Protein AF-A0A1I8ADF6-F1 (afdb_monomer)

Solvent-accessible surface area (backbone atoms only — not comparable to full-atom values): 15477 Å² total; per-residue (Å²): 132,86,78,78,55,70,63,57,57,53,50,52,49,51,52,56,52,50,72,69,64,62,84,78,77,71,74,74,66,71,75,76,53,64,66,69,58,51,47,54,56,67,68,46,83,73,56,45,59,22,32,36,40,36,26,42,48,55,93,85,45,40,35,32,38,35,21,36,66,93,37,78,85,48,68,57,53,81,86,56,50,83,56,40,42,58,42,35,38,40,37,30,62,40,56,73,69,50,74,76,40,91,75,40,43,67,62,42,74,71,52,44,52,50,49,44,62,62,40,49,72,54,60,62,22,36,40,35,44,50,44,75,86,66,70,83,32,67,65,56,60,52,56,69,65,41,46,67,24,47,30,31,38,38,36,38,60,48,55,50,65,51,58,55,70,45,47,69,47,56,76,66,57,43,34,28,34,40,37,32,38,42,39,44,80,80,26,44,71,62,53,55,60,53,73,68,38,87,54,44,42,34,43,36,41,25,45,56,67,80,51,68,66,59,49,51,54,50,52,49,53,51,50,52,57,60,58,65,56,90,78,64,55,38,34,40,38,33,28,46,85,47,52,66,57,52,59,73,78,44,55,74,69,55,55,75,58,39,46,72,48,68,36,81,85,50,54,90,55,36,43,34,36,35,52,53,88,126

Sequence (278 aa):
MDRVPNCFIKEVLVQLDYERECWFGWSRRLRELPLIWGQIANSKPFKKSACLQVYFMNDREAVFTATTFLNSTHHLTVVNLQQYYFKHIYIEDGAEEMAAYPRYYPLTKKNFDLLRKLLSIGHSCTLILKFRKHQNHTLLQQLLSIPSRIEDVELYDQLPSTVKALTPLIERGTLRRLYCHAAKNDSLTVLYKFMTFKGLHSFHLELEDRRPSTYKEVLRKMIDTLLYPKRYNYRLSMYASYRKLFRRITTKKMRQQLNVSFDSLLRNNCLSYGRLHV

Radius of gyration: 21.3 Å; Cα contacts (8 Å, |Δi|>4): 435; chains: 1; bounding box: 56×49×55 Å

Organism: NCBI:txid37863

Mean predicted aligned error: 9.11 Å

Foldseek 3Di:
DDDDDPVVVVVVVVVVVVVVPCPDPPPPCLVVPDPVVVVVVVVPLPQAEKAKEKEDADLPWIKIWIAGPVDNVHTDDLVCPLSHAYQEYHYEHDHPCVVVDPRIGICDPVSVVSVLVRQQPADEHEYEYYYDPHLVRPVVLVVLVRHLAHQHYAAEPDDLSNLVSCVVVLVSLRHAEYAYAQDDPNNLVSLLVVLLRPSYFKYKDAHVDLDPVSLLVSVLSNLCSNVVPVPFAKEKEDAQVCPVSCVVSDDPVSPVRYNYHHDNPDDRRMIMMGTDPD

pLDDT: mean 81.67, std 14.82, range [33.69, 98.12]

Secondary structure (DSSP, 8-state):
-PPPPHHHHHHHHHHHHHHHHTTS--TTGGGGS-HHHHHHHHHS--PEEEEEEEEE-SSS-EEEEEEETTEEEEEPPGGGGGGEEEEEEEEEE--GGGGGSTT-EE--HHHHHHHHHHHTT---EEEEEE-SS-TT-HHHHHHHHS-S-EEEEEEES--HHHHHHTHHHHHTT---EEEEEEE-HHHHHHHHHHHT-TT--EEEEEES---HHHHHHHHHHHHHHHHSSTT--EEEEEEGGGHHHHHHH--HHHHHHEEEEEESSSPTTEEEEEE---

Nearest PDB structures (foldseek):
  4o3m-assembly1_A  TM=4.035E-01  e=8.658E-01  Homo sapiens
  4gmg-assembly2_C  TM=2.741E-01  e=8.094E+00  Yersinia enterocolitica subsp. enterocolitica 8081

Structure (mmCIF, N/CA/C/O backbone):
data_AF-A0A1I8ADF6-F1
#
_entry.id   AF-A0A1I8ADF6-F1
#
loop_
_atom_site.group_PDB
_atom_site.id
_atom_site.type_symbol
_atom_site.label_atom_id
_atom_site.label_alt_id
_atom_site.label_comp_id
_atom_site.label_asym_id
_atom_site.label_entity_id
_atom_site.label_seq_id
_atom_site.pdbx_PDB_ins_code
_atom_site.Cartn_x
_atom_site.Cartn_y
_atom_site.Cartn_z
_atom_site.occupancy
_atom_site.B_iso_or_equiv
_atom_site.auth_seq_id
_atom_site.auth_comp_id
_atom_site.auth_asym_id
_atom_site.auth_atom_id
_atom_site.pdbx_PDB_model_num
ATOM 1 N N . MET A 1 1 ? -32.311 -18.796 -22.297 1.00 46.41 1 MET A N 1
ATOM 2 C CA . MET A 1 1 ? -31.003 -18.614 -21.635 1.00 46.41 1 MET A CA 1
ATOM 3 C C . MET A 1 1 ? -30.806 -19.790 -20.704 1.00 46.41 1 MET A C 1
ATOM 5 O O . MET A 1 1 ? -31.555 -19.902 -19.738 1.00 46.41 1 MET A O 1
ATOM 9 N N . ASP A 1 2 ? -29.876 -20.680 -21.034 1.00 63.16 2 ASP A N 1
ATOM 10 C CA . ASP A 1 2 ? -29.575 -21.842 -20.200 1.00 63.16 2 ASP A CA 1
ATOM 11 C C . ASP A 1 2 ? -29.009 -21.379 -18.859 1.00 63.16 2 ASP A C 1
ATOM 13 O O . ASP A 1 2 ? -28.140 -20.506 -18.790 1.00 63.16 2 ASP A O 1
ATOM 17 N N . ARG A 1 3 ? -29.572 -21.904 -17.768 1.00 70.12 3 ARG A N 1
ATOM 18 C CA . ARG A 1 3 ? -29.152 -21.541 -16.415 1.00 70.12 3 ARG A CA 1
ATOM 19 C C . ARG A 1 3 ? -27.735 -22.055 -16.193 1.00 70.12 3 ARG A C 1
ATOM 21 O O . ARG A 1 3 ? -27.489 -23.251 -16.320 1.00 70.12 3 ARG A O 1
ATOM 28 N N . VAL A 1 4 ? -26.827 -21.157 -15.816 1.00 63.38 4 VAL A N 1
ATOM 29 C CA . VAL A 1 4 ? -25.484 -21.534 -15.368 1.00 63.38 4 VAL A CA 1
ATOM 30 C C . VAL A 1 4 ? -25.635 -22.460 -14.156 1.00 63.38 4 VAL A C 1
ATOM 32 O O . VAL A 1 4 ? -26.282 -22.064 -13.181 1.00 63.38 4 VAL A O 1
ATOM 35 N N . PRO A 1 5 ? -25.092 -23.688 -14.192 1.00 76.50 5 PRO A N 1
ATOM 36 C CA . PRO A 1 5 ? -25.231 -24.624 -13.087 1.00 76.50 5 PRO A CA 1
ATOM 37 C C . PRO A 1 5 ? -24.697 -24.035 -11.776 1.00 76.50 5 PRO A C 1
ATOM 39 O O . PRO A 1 5 ? -23.614 -23.455 -11.738 1.00 76.50 5 PRO A O 1
ATOM 42 N N . ASN A 1 6 ? -25.420 -24.223 -10.668 1.00 67.00 6 ASN A N 1
ATOM 43 C CA . ASN A 1 6 ? -24.997 -23.719 -9.353 1.00 67.00 6 ASN A CA 1
ATOM 44 C C . ASN A 1 6 ? -23.623 -24.260 -8.913 1.00 67.00 6 ASN A C 1
ATOM 46 O O . ASN A 1 6 ? -22.944 -23.617 -8.113 1.00 67.00 6 ASN A O 1
ATOM 50 N N . CYS A 1 7 ? -23.202 -25.421 -9.430 1.00 59.31 7 CYS A N 1
ATOM 51 C CA . CYS A 1 7 ? -21.852 -25.941 -9.223 1.00 59.31 7 CYS A CA 1
ATOM 52 C C . CYS A 1 7 ? -20.790 -25.017 -9.829 1.00 59.31 7 CYS A C 1
ATOM 54 O O . CYS A 1 7 ? -19.855 -24.681 -9.118 1.00 59.31 7 CYS A O 1
ATOM 56 N N . PHE A 1 8 ? -20.994 -24.502 -11.047 1.00 65.94 8 PHE A N 1
ATOM 57 C CA . PHE A 1 8 ? -20.075 -23.570 -11.707 1.00 65.94 8 PHE A CA 1
ATOM 58 C C . PHE A 1 8 ? -19.868 -22.291 -10.888 1.00 65.94 8 PHE A C 1
ATOM 60 O O . PHE A 1 8 ? -18.744 -21.838 -10.708 1.00 65.94 8 PHE A O 1
ATOM 67 N N . ILE A 1 9 ? -20.946 -21.726 -10.334 1.00 70.00 9 ILE A N 1
ATOM 68 C CA . ILE A 1 9 ? -20.857 -20.517 -9.500 1.00 70.00 9 ILE A CA 1
ATOM 69 C C . ILE A 1 9 ? -20.056 -20.805 -8.224 1.00 70.00 9 ILE A C 1
ATOM 71 O O . ILE A 1 9 ? -19.169 -20.032 -7.872 1.00 70.00 9 ILE A O 1
ATOM 75 N N . LYS A 1 10 ? -20.332 -21.927 -7.547 1.00 58.81 10 LYS A N 1
ATOM 76 C CA . LYS A 1 10 ? -19.586 -22.334 -6.346 1.00 58.81 10 LYS A CA 1
ATOM 77 C C . LYS A 1 10 ? -18.108 -22.595 -6.650 1.00 58.81 10 LYS A C 1
ATOM 79 O O . LYS A 1 10 ? -17.262 -22.192 -5.865 1.00 58.81 10 LYS A O 1
ATOM 84 N N . GLU A 1 11 ? -17.796 -23.212 -7.784 1.00 56.81 11 GLU A N 1
ATOM 85 C CA . GLU A 1 11 ? -16.423 -23.525 -8.206 1.00 56.81 11 GLU A CA 1
ATOM 86 C C . GLU A 1 11 ? -15.620 -22.266 -8.554 1.00 56.81 11 GLU A C 1
ATOM 88 O O . GLU A 1 11 ? -14.487 -22.116 -8.102 1.00 56.81 11 GLU A O 1
ATOM 93 N N . VAL A 1 12 ? -16.228 -21.315 -9.273 1.00 63.62 12 VAL A N 1
ATOM 94 C CA . VAL A 1 12 ? -15.615 -20.007 -9.556 1.00 63.62 12 VAL A CA 1
ATOM 95 C C . VAL A 1 12 ? -15.356 -19.240 -8.260 1.00 63.62 12 VAL A C 1
ATOM 97 O O . VAL A 1 12 ? -14.289 -18.653 -8.103 1.00 63.62 12 VAL A O 1
ATOM 100 N N . LEU A 1 13 ? -16.292 -19.269 -7.308 1.00 62.19 13 LEU A N 1
ATOM 101 C CA . LEU A 1 13 ? -16.097 -18.639 -6.000 1.00 62.19 13 LEU A CA 1
ATOM 102 C C . LEU A 1 13 ? -14.956 -19.300 -5.213 1.00 62.19 13 LEU A C 1
ATOM 104 O O . LEU A 1 13 ? -14.114 -18.584 -4.685 1.00 62.19 13 LEU A O 1
ATOM 108 N N . VAL A 1 14 ? -14.857 -20.634 -5.215 1.00 54.59 14 VAL A N 1
ATOM 109 C CA . VAL A 1 14 ? -13.746 -21.365 -4.575 1.00 54.59 14 VAL A CA 1
ATOM 110 C C . VAL A 1 14 ? -12.401 -21.021 -5.217 1.00 54.59 14 VAL A C 1
ATOM 112 O O . VAL A 1 14 ? -11.416 -20.846 -4.505 1.00 54.59 14 VAL A O 1
ATOM 115 N N . GLN A 1 15 ? -12.337 -20.876 -6.542 1.00 57.44 15 GLN A N 1
ATOM 116 C CA . GLN A 1 15 ? -11.107 -20.481 -7.231 1.00 57.44 15 GLN A CA 1
ATOM 117 C C . GLN A 1 15 ? -10.706 -19.030 -6.909 1.00 57.44 15 GLN A C 1
ATOM 119 O O . GLN A 1 15 ? -9.529 -18.757 -6.671 1.00 57.44 15 GLN A O 1
ATOM 124 N N . LEU A 1 16 ? -11.680 -18.117 -6.827 1.00 58.66 16 LEU A N 1
ATOM 125 C CA . LEU A 1 16 ? -11.461 -16.726 -6.418 1.00 58.66 16 LEU A CA 1
ATOM 126 C C . LEU A 1 16 ? -11.023 -16.615 -4.948 1.00 58.66 16 LEU A C 1
ATOM 128 O O . LEU A 1 16 ? -10.127 -15.831 -4.633 1.00 58.66 16 LEU A O 1
ATOM 132 N N . ASP A 1 17 ? -11.607 -17.414 -4.054 1.00 51.12 17 ASP A N 1
ATOM 133 C CA . ASP A 1 17 ? -11.220 -17.468 -2.641 1.00 51.12 17 ASP A CA 1
ATOM 134 C C . ASP A 1 17 ? -9.835 -18.119 -2.459 1.00 51.12 17 ASP A C 1
ATOM 136 O O . ASP A 1 17 ? -9.022 -17.649 -1.662 1.00 51.12 17 ASP A O 1
ATOM 140 N N . TYR A 1 18 ? -9.493 -19.127 -3.265 1.00 55.41 18 TYR A N 1
ATOM 141 C CA . TYR A 1 18 ? -8.179 -19.772 -3.239 1.00 55.41 18 TYR A CA 1
ATOM 142 C C . TYR A 1 18 ? -7.044 -18.836 -3.691 1.00 55.41 18 TYR A C 1
ATOM 144 O O . TYR A 1 18 ? -5.988 -18.778 -3.051 1.00 55.41 18 TYR A O 1
ATOM 152 N N . GLU A 1 19 ? -7.251 -18.056 -4.759 1.00 55.19 19 GLU A N 1
ATOM 153 C CA . GLU A 1 19 ? -6.297 -17.021 -5.192 1.00 55.19 19 GLU A CA 1
ATOM 154 C C . GLU A 1 19 ? -6.086 -15.949 -4.109 1.00 55.19 19 GLU A C 1
ATOM 156 O O . GLU A 1 19 ? -4.980 -15.417 -3.952 1.00 55.19 19 GLU A O 1
ATOM 161 N N . ARG A 1 20 ? -7.128 -15.681 -3.316 1.00 50.31 20 ARG A N 1
ATOM 162 C CA . ARG A 1 20 ? -7.130 -14.702 -2.227 1.00 50.31 20 ARG A CA 1
ATOM 163 C C . ARG A 1 20 ? -6.382 -15.182 -0.977 1.00 50.31 20 ARG A C 1
ATOM 165 O O . ARG A 1 20 ? -5.710 -14.374 -0.335 1.00 50.31 20 ARG A O 1
ATOM 172 N N . GLU A 1 21 ? -6.451 -16.471 -0.642 1.00 45.97 21 GLU A N 1
ATOM 173 C CA . GLU A 1 21 ? -5.883 -17.044 0.594 1.00 45.97 21 GLU A CA 1
ATOM 174 C C . GLU A 1 21 ? -4.433 -17.556 0.474 1.00 45.97 21 GLU A C 1
ATOM 176 O O . GLU A 1 21 ? -3.772 -17.794 1.487 1.00 45.97 21 GLU A O 1
ATOM 181 N N . CYS A 1 22 ? -3.871 -17.662 -0.736 1.00 51.78 22 CYS A N 1
ATOM 182 C CA . CYS A 1 22 ? -2.512 -18.175 -0.984 1.00 51.78 22 CYS A CA 1
ATOM 183 C C . CYS A 1 22 ? -1.360 -17.219 -0.582 1.00 51.78 22 CYS A C 1
ATOM 185 O O .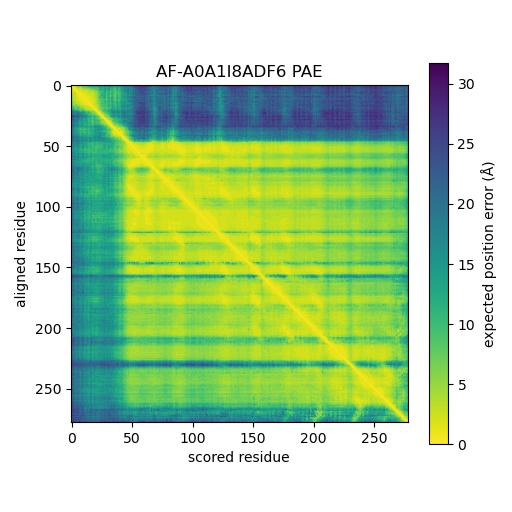 CYS A 1 22 ? -0.358 -17.090 -1.290 1.00 51.78 22 CYS A O 1
ATOM 187 N N . TRP A 1 23 ? -1.471 -16.548 0.563 1.00 44.41 23 TRP A N 1
ATOM 188 C CA . TRP A 1 23 ? -0.403 -15.738 1.158 1.00 44.41 23 TRP A CA 1
ATOM 189 C C . TRP A 1 23 ? 0.685 -16.584 1.854 1.00 44.41 23 TRP A C 1
ATOM 191 O O . TRP A 1 23 ? 1.788 -16.088 2.048 1.00 44.41 23 TRP A O 1
ATOM 201 N N . PHE A 1 24 ? 0.434 -17.867 2.163 1.00 44.84 24 PHE A N 1
ATOM 202 C CA . PHE A 1 24 ? 1.332 -18.696 2.996 1.00 44.84 24 PHE A CA 1
ATOM 203 C C . PHE A 1 24 ? 1.812 -20.027 2.379 1.00 44.84 24 PHE A C 1
ATOM 205 O O . PHE A 1 24 ? 2.177 -20.947 3.104 1.00 44.84 24 PHE A O 1
ATOM 212 N N . GLY A 1 25 ? 1.843 -20.173 1.051 1.00 44.03 25 GLY A N 1
ATOM 213 C CA . GLY A 1 25 ? 2.495 -21.343 0.429 1.00 44.03 25 GLY A CA 1
ATOM 214 C C . GLY A 1 25 ? 1.710 -22.663 0.493 1.00 44.03 25 GLY A C 1
ATOM 215 O O . GLY A 1 25 ? 2.290 -23.736 0.345 1.00 44.03 25 GLY A O 1
ATOM 216 N N . TRP A 1 26 ? 0.385 -22.614 0.651 1.00 42.31 26 TRP A N 1
ATOM 217 C CA . TRP A 1 26 ? -0.483 -23.801 0.679 1.00 42.31 26 TRP A CA 1
ATOM 218 C C . TRP A 1 26 ? -0.850 -24.290 -0.735 1.00 42.31 26 TRP A C 1
ATOM 220 O O . TRP A 1 26 ? -2.013 -24.495 -1.058 1.00 42.31 26 TRP A O 1
ATOM 230 N N . SE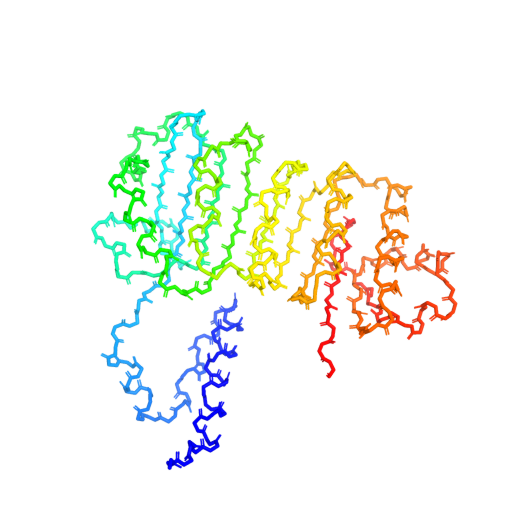R A 1 27 ? 0.148 -24.522 -1.594 1.00 50.81 27 SER A N 1
ATOM 231 C CA . SER A 1 27 ? -0.045 -24.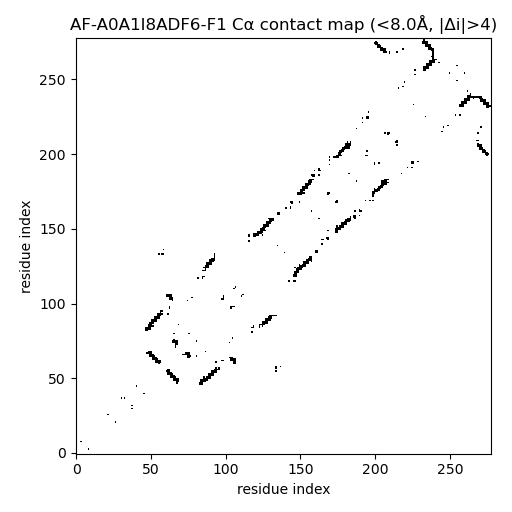996 -2.978 1.00 50.81 27 SER A CA 1
ATOM 232 C C . SER A 1 27 ? -0.557 -26.442 -3.096 1.00 50.81 27 SER A C 1
ATOM 234 O O . SER A 1 27 ? -0.835 -26.915 -4.198 1.00 50.81 27 SER A O 1
ATOM 236 N N . ARG A 1 28 ? -0.688 -27.175 -1.982 1.00 47.88 28 ARG A N 1
ATOM 237 C CA . ARG A 1 28 ? -1.031 -28.607 -1.994 1.00 47.88 28 ARG A CA 1
ATOM 238 C C . ARG A 1 28 ? -2.504 -28.911 -2.300 1.00 47.88 28 ARG A C 1
ATOM 240 O O . ARG A 1 28 ? -2.763 -29.978 -2.845 1.00 47.88 28 ARG A O 1
ATOM 247 N N . ARG A 1 29 ? -3.449 -28.003 -2.016 1.00 48.72 29 ARG A N 1
ATOM 248 C CA . ARG A 1 29 ? -4.899 -28.290 -2.129 1.00 48.72 29 ARG A CA 1
ATOM 249 C C . ARG A 1 29 ? -5.498 -28.126 -3.531 1.00 48.72 29 ARG A C 1
ATOM 251 O O . ARG A 1 29 ? -6.588 -28.623 -3.778 1.00 48.72 29 ARG A O 1
ATOM 258 N N . LEU A 1 30 ? -4.770 -27.536 -4.483 1.00 49.44 30 LEU A N 1
ATOM 259 C CA . LEU A 1 30 ? -5.194 -27.472 -5.895 1.00 49.44 30 LEU A CA 1
ATOM 260 C C . LEU A 1 30 ? -5.364 -28.853 -6.551 1.00 49.44 30 LEU A C 1
ATOM 262 O O . LEU A 1 30 ? -6.053 -28.969 -7.559 1.00 49.44 30 LEU A O 1
ATOM 266 N N . ARG A 1 31 ? -4.740 -29.902 -5.997 1.00 49.66 31 ARG A N 1
ATOM 267 C CA . ARG A 1 31 ? -4.805 -31.265 -6.548 1.00 49.66 31 ARG A CA 1
ATOM 268 C C . ARG A 1 31 ? -6.128 -31.987 -6.276 1.00 49.66 31 ARG A C 1
ATOM 270 O O . ARG A 1 31 ? -6.314 -33.074 -6.808 1.00 49.66 31 ARG A O 1
ATOM 277 N N . GLU A 1 32 ? -7.013 -31.410 -5.466 1.00 52.97 32 GLU A N 1
ATOM 278 C CA . GLU A 1 32 ? -8.288 -32.031 -5.078 1.00 52.97 32 GLU A CA 1
ATOM 279 C C . GLU A 1 32 ? -9.486 -31.535 -5.909 1.00 52.97 32 GLU A C 1
ATOM 281 O O . GLU A 1 32 ? -10.596 -32.036 -5.739 1.00 52.97 32 GLU A O 1
ATOM 286 N N . LEU A 1 33 ? -9.288 -30.583 -6.832 1.00 53.84 33 LEU A N 1
ATOM 287 C CA . LEU A 1 33 ? -10.339 -30.177 -7.771 1.00 53.84 33 LEU A CA 1
ATOM 288 C C . LEU A 1 33 ? -10.545 -31.246 -8.866 1.00 53.84 33 LEU A C 1
ATOM 290 O O . LEU A 1 33 ? -9.580 -31.903 -9.267 1.00 53.84 33 LEU A O 1
ATOM 294 N N . PRO A 1 34 ? -11.776 -31.418 -9.390 1.00 57.09 34 PRO A N 1
ATOM 295 C CA . PRO A 1 34 ? -12.077 -32.416 -10.414 1.00 57.09 34 PRO A CA 1
ATOM 296 C C . PRO A 1 34 ? -11.144 -32.316 -11.632 1.00 57.09 34 PRO A C 1
ATOM 298 O O . PRO A 1 34 ? -10.922 -31.235 -12.188 1.00 57.09 34 PRO A O 1
ATOM 301 N N . LEU A 1 35 ? -10.627 -33.472 -12.070 1.00 57.72 35 LEU A N 1
ATOM 302 C CA . LEU A 1 35 ? -9.577 -33.638 -13.090 1.00 57.72 35 LEU A CA 1
ATOM 303 C C . LEU A 1 35 ? -9.801 -32.844 -14.388 1.00 57.72 35 LEU A C 1
ATOM 305 O O . LEU A 1 35 ? -8.829 -32.409 -14.995 1.00 57.72 35 LEU A O 1
ATOM 309 N N . ILE A 1 36 ? -11.051 -32.614 -14.797 1.00 59.94 36 ILE A N 1
ATOM 310 C CA . ILE A 1 36 ? -11.388 -31.930 -16.056 1.00 59.94 36 ILE A CA 1
ATOM 311 C C . ILE A 1 36 ? -11.021 -30.440 -15.999 1.00 59.94 36 ILE A C 1
ATOM 313 O O . ILE A 1 36 ? -10.407 -29.917 -16.928 1.00 59.94 36 ILE A O 1
ATOM 317 N N . TRP A 1 37 ? -11.311 -29.747 -14.895 1.00 57.22 37 TRP A N 1
ATOM 318 C CA . TRP A 1 37 ? -10.920 -28.342 -14.747 1.00 57.22 37 TRP A CA 1
ATOM 319 C C . TRP A 1 37 ? -9.474 -28.195 -14.308 1.00 57.22 37 TRP A C 1
ATOM 321 O O . TRP A 1 37 ? -8.832 -27.255 -14.752 1.00 57.22 37 TRP A O 1
ATOM 331 N N . GLY A 1 38 ? -8.919 -29.154 -13.557 1.00 57.53 38 GLY A N 1
ATOM 332 C CA . GLY A 1 38 ? -7.469 -29.266 -13.386 1.00 57.53 38 GLY A CA 1
ATOM 333 C C . GLY A 1 38 ? -6.753 -29.333 -14.740 1.00 57.53 38 GLY A C 1
ATOM 334 O O . GLY A 1 38 ? -5.781 -28.622 -14.954 1.00 57.53 38 GLY A O 1
ATOM 335 N N . GLN A 1 39 ? -7.279 -30.101 -15.698 1.00 57.25 39 GLN A N 1
ATOM 336 C CA . GLN A 1 39 ? -6.759 -30.179 -17.066 1.00 57.25 39 GLN A CA 1
ATOM 337 C C . GLN A 1 39 ? -6.976 -28.889 -17.872 1.00 57.25 39 GLN A C 1
ATOM 339 O O . GLN A 1 39 ? -6.044 -28.443 -18.534 1.00 57.25 39 GLN A O 1
ATOM 344 N N . ILE A 1 40 ? -8.147 -28.244 -17.796 1.00 59.19 40 ILE A N 1
ATOM 345 C CA . ILE A 1 40 ? -8.416 -26.980 -18.513 1.00 59.19 40 ILE A CA 1
ATOM 346 C C . ILE A 1 40 ? -7.594 -25.823 -17.929 1.00 59.19 40 ILE A C 1
ATOM 348 O O . ILE A 1 40 ? -6.994 -25.053 -18.677 1.00 59.19 40 ILE A O 1
ATOM 352 N N . ALA A 1 41 ? -7.499 -25.735 -16.605 1.00 55.75 41 ALA A N 1
ATOM 353 C CA . ALA A 1 41 ? -6.592 -24.847 -15.894 1.00 55.75 41 ALA A CA 1
ATOM 354 C C . ALA A 1 41 ? -5.149 -25.095 -16.360 1.00 55.75 41 ALA A C 1
ATOM 356 O O . ALA A 1 41 ? -4.490 -24.170 -16.820 1.00 55.75 41 ALA A O 1
ATOM 357 N N . ASN A 1 42 ? -4.690 -26.349 -16.352 1.00 53.75 42 ASN A N 1
ATOM 358 C CA . ASN A 1 42 ? -3.344 -26.716 -16.801 1.00 53.75 42 ASN A CA 1
ATOM 359 C C . ASN A 1 42 ? -3.107 -26.506 -18.312 1.00 53.75 42 ASN A C 1
ATOM 361 O O . ASN A 1 42 ? -1.953 -26.422 -18.727 1.00 53.75 42 ASN A O 1
ATOM 365 N N . SER A 1 43 ? -4.160 -26.418 -19.135 1.00 51.75 43 SER A N 1
ATOM 366 C CA . SER A 1 43 ? -4.053 -26.234 -20.591 1.00 51.75 43 SER A CA 1
ATOM 367 C C . SER A 1 43 ? -3.791 -24.791 -21.026 1.00 51.75 43 SER A C 1
ATOM 369 O O . SER A 1 43 ? -3.243 -24.565 -22.105 1.00 51.75 43 SER A O 1
ATOM 371 N N . LYS A 1 44 ? -4.137 -23.796 -20.197 1.00 58.34 44 LYS A N 1
ATOM 372 C CA . LYS A 1 44 ? -3.682 -22.420 -20.413 1.00 58.34 44 LYS A CA 1
ATOM 373 C C . LYS A 1 44 ? -2.354 -22.264 -19.681 1.00 58.34 44 LYS A C 1
ATOM 375 O O . LYS A 1 44 ? -2.300 -22.583 -18.496 1.00 58.34 44 LYS A O 1
ATOM 380 N N . PRO A 1 45 ? -1.285 -21.757 -20.322 1.00 59.72 45 PRO A N 1
ATOM 381 C CA . PRO A 1 45 ? -0.068 -21.441 -19.595 1.00 59.72 45 PRO A CA 1
ATOM 382 C C . PRO A 1 45 ? -0.422 -20.375 -18.558 1.00 59.72 45 PRO A C 1
ATOM 384 O O . PRO A 1 45 ? -0.621 -19.205 -18.892 1.00 59.72 45 PRO A O 1
ATOM 387 N N . PHE A 1 46 ? -0.569 -20.792 -17.300 1.00 68.25 46 PHE A N 1
ATOM 388 C CA . PHE A 1 46 ? -0.755 -19.869 -16.198 1.00 68.25 46 PHE A CA 1
ATOM 389 C C . PHE A 1 46 ? 0.439 -18.930 -16.204 1.00 68.25 46 PHE A C 1
ATOM 391 O O . PHE A 1 46 ? 1.585 -19.356 -16.022 1.00 68.25 46 PHE A O 1
ATOM 398 N N . LYS A 1 47 ? 0.172 -17.643 -16.446 1.00 82.00 47 LYS A N 1
ATOM 399 C CA . LYS A 1 47 ? 1.193 -16.622 -16.264 1.00 82.00 47 LYS A CA 1
ATOM 400 C C . LYS A 1 47 ? 1.717 -16.756 -14.844 1.00 82.00 47 LYS A C 1
ATOM 402 O O . LYS A 1 47 ? 0.938 -16.838 -13.898 1.00 82.00 47 LYS A O 1
ATOM 407 N N . LYS A 1 48 ? 3.034 -16.801 -14.693 1.00 89.06 48 LYS A N 1
ATOM 408 C CA . LYS A 1 48 ? 3.651 -16.867 -13.368 1.00 89.06 48 LYS A CA 1
ATOM 409 C C . LYS A 1 48 ? 3.508 -15.507 -12.682 1.00 89.06 48 LYS A C 1
ATOM 411 O O . LYS A 1 48 ? 3.453 -14.470 -13.345 1.00 89.06 48 LYS A O 1
ATOM 416 N N . SER A 1 49 ? 3.469 -15.499 -11.355 1.00 91.50 49 SER A N 1
ATOM 417 C CA . SER A 1 49 ? 3.481 -14.249 -10.601 1.00 91.50 49 SER A CA 1
ATOM 418 C C . SER A 1 49 ? 4.892 -13.661 -10.545 1.00 91.50 49 SER A C 1
ATOM 420 O O . SER A 1 49 ? 5.892 -14.364 -10.355 1.00 91.50 49 SER A O 1
ATOM 422 N N . ALA A 1 50 ? 4.964 -12.348 -10.706 1.00 95.19 50 ALA A N 1
ATOM 423 C CA . ALA A 1 50 ? 6.181 -11.566 -10.588 1.00 95.19 50 ALA A CA 1
ATOM 424 C C . ALA A 1 50 ? 6.007 -10.428 -9.579 1.00 95.19 50 ALA A C 1
ATOM 426 O O . ALA A 1 50 ? 4.892 -10.010 -9.247 1.00 95.19 50 ALA A O 1
ATOM 427 N N . CYS A 1 51 ? 7.143 -9.931 -9.116 1.00 96.56 51 CYS A N 1
ATOM 428 C CA . CYS A 1 51 ? 7.284 -8.698 -8.371 1.00 96.56 51 CYS A CA 1
ATOM 429 C C . CYS A 1 51 ? 7.881 -7.640 -9.306 1.00 96.56 51 CYS A C 1
ATOM 431 O O . CYS A 1 51 ? 8.886 -7.906 -9.964 1.00 96.56 51 CYS A O 1
ATOM 433 N N . LEU A 1 52 ? 7.252 -6.470 -9.385 1.00 97.38 52 LEU A N 1
ATOM 434 C CA . LEU A 1 52 ? 7.788 -5.291 -10.058 1.00 97.38 52 LEU A CA 1
ATOM 435 C C . LEU A 1 52 ? 8.357 -4.353 -8.997 1.00 97.38 52 LEU A C 1
ATOM 437 O O . LEU A 1 52 ? 7.663 -4.039 -8.036 1.00 97.38 52 LEU A O 1
ATOM 441 N N . GLN A 1 53 ? 9.581 -3.875 -9.181 1.00 97.75 53 GLN A N 1
ATOM 442 C CA . GLN A 1 53 ? 10.195 -2.875 -8.312 1.00 97.75 53 GLN A CA 1
ATOM 443 C C . GLN A 1 53 ? 10.577 -1.668 -9.161 1.00 97.75 53 GLN A C 1
ATOM 445 O O . GLN A 1 53 ? 11.316 -1.811 -10.134 1.00 97.75 53 GLN A O 1
ATOM 450 N N . VAL A 1 54 ? 10.050 -0.496 -8.818 1.00 97.56 54 VAL A N 1
ATOM 451 C CA . VAL A 1 54 ? 10.306 0.781 -9.487 1.00 97.56 54 VAL A CA 1
ATOM 452 C C . VAL A 1 54 ? 11.049 1.692 -8.521 1.00 97.56 54 VAL A C 1
ATOM 454 O O . VAL A 1 54 ? 10.622 1.869 -7.383 1.00 97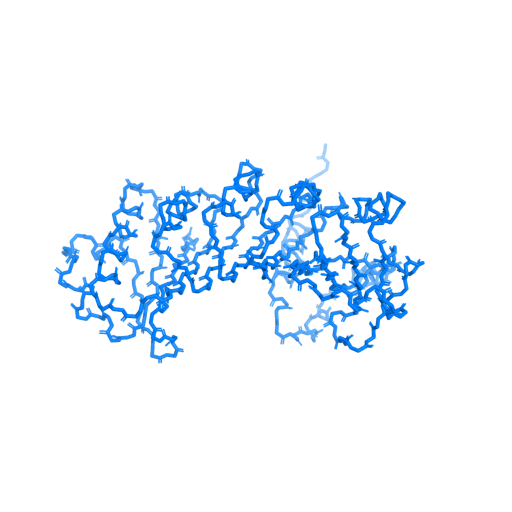.56 54 VAL A O 1
ATOM 457 N N . TYR A 1 55 ? 12.138 2.286 -8.991 1.00 97.38 55 TYR A N 1
ATOM 458 C CA . TYR A 1 55 ? 13.006 3.152 -8.206 1.00 97.38 55 TYR A CA 1
ATOM 459 C C . TYR A 1 55 ? 13.059 4.538 -8.841 1.00 97.38 55 TYR A C 1
ATOM 461 O O . TYR A 1 55 ? 13.430 4.661 -10.011 1.00 97.38 55 TYR A O 1
ATOM 469 N N . PHE A 1 56 ? 12.700 5.573 -8.081 1.00 95.88 56 PHE A N 1
ATOM 470 C CA . PHE A 1 56 ? 12.888 6.967 -8.491 1.00 95.88 56 PHE A CA 1
ATOM 471 C C . PHE A 1 56 ? 14.273 7.436 -8.070 1.00 95.88 56 PHE A C 1
ATOM 473 O O . PHE A 1 56 ? 14.581 7.468 -6.883 1.00 95.88 56 PHE A O 1
ATOM 480 N N . MET A 1 57 ? 15.107 7.759 -9.051 1.00 94.75 57 MET A N 1
ATOM 481 C CA . MET A 1 57 ? 16.513 8.118 -8.846 1.00 94.75 57 MET A CA 1
ATOM 482 C C . MET A 1 57 ? 16.650 9.616 -8.583 1.00 94.75 57 MET A C 1
ATOM 484 O O . MET A 1 57 ? 17.446 10.053 -7.760 1.00 94.75 57 MET A O 1
ATOM 488 N N . ASN A 1 58 ? 15.846 10.390 -9.307 1.00 92.50 58 ASN A N 1
ATOM 489 C CA . ASN A 1 58 ? 15.698 11.831 -9.197 1.00 92.50 58 ASN A CA 1
ATOM 490 C C . ASN A 1 58 ? 14.309 12.218 -9.746 1.00 92.50 58 ASN A C 1
ATOM 492 O O . ASN A 1 58 ? 13.468 11.357 -10.004 1.00 92.50 58 ASN A O 1
ATOM 496 N N . ASP A 1 59 ? 14.051 13.511 -9.946 1.00 90.19 59 ASP A N 1
ATOM 497 C CA . ASP A 1 59 ? 12.739 14.007 -10.396 1.00 90.19 59 ASP A CA 1
ATOM 498 C C . ASP A 1 59 ? 12.425 13.732 -11.881 1.00 90.19 59 ASP A C 1
ATOM 500 O O . ASP A 1 59 ? 11.332 14.055 -12.359 1.00 90.19 59 ASP A O 1
ATOM 504 N N . ARG A 1 60 ? 13.383 13.184 -12.639 1.00 89.94 60 ARG A N 1
ATOM 505 C CA . ARG A 1 60 ? 13.264 12.930 -14.084 1.00 89.94 60 ARG A CA 1
ATOM 506 C C . ARG A 1 60 ? 13.467 11.468 -14.451 1.00 89.94 60 ARG A C 1
ATOM 508 O O . ARG A 1 60 ? 12.912 11.012 -15.450 1.00 89.94 60 ARG A O 1
ATOM 515 N N . GLU A 1 61 ? 14.257 10.748 -13.670 1.00 93.44 61 GLU A N 1
ATOM 516 C CA . GLU A 1 61 ? 14.729 9.416 -14.002 1.00 93.44 61 GLU A CA 1
ATOM 517 C C . GLU A 1 61 ? 14.206 8.384 -13.013 1.00 93.44 61 GLU A C 1
ATOM 519 O O . GLU A 1 61 ? 14.308 8.512 -11.790 1.00 93.44 61 GLU A O 1
ATOM 524 N N . ALA A 1 62 ? 13.685 7.305 -13.583 1.00 96.94 62 ALA A N 1
ATOM 525 C CA . ALA A 1 62 ? 13.296 6.123 -12.849 1.00 96.94 62 ALA A CA 1
ATOM 526 C C . ALA A 1 62 ? 13.833 4.889 -13.565 1.00 96.94 62 ALA A C 1
ATOM 528 O O . ALA A 1 62 ? 13.919 4.842 -14.798 1.00 96.94 62 ALA A O 1
ATOM 529 N N . VAL A 1 63 ? 14.142 3.866 -12.784 1.00 97.69 63 VAL A N 1
ATOM 530 C CA . VAL A 1 63 ? 14.477 2.537 -13.285 1.00 97.69 63 VAL A CA 1
ATOM 531 C C . VAL A 1 63 ? 13.511 1.521 -12.698 1.00 97.69 63 VAL A C 1
ATOM 533 O O . VAL A 1 63 ? 12.846 1.778 -11.694 1.00 97.69 63 VAL A O 1
ATOM 536 N N . PHE A 1 64 ? 13.411 0.354 -13.317 1.00 98.12 64 PHE A N 1
ATOM 537 C CA . PHE A 1 64 ? 12.654 -0.753 -12.755 1.00 98.12 64 PHE A CA 1
ATOM 538 C C . PHE A 1 64 ? 13.391 -2.073 -12.928 1.00 98.12 64 PHE A C 1
ATOM 540 O O . PHE A 1 64 ? 14.198 -2.253 -13.838 1.00 98.12 64 PHE A O 1
ATOM 547 N N . THR A 1 65 ? 13.082 -3.025 -12.064 1.00 97.81 65 THR A N 1
ATOM 548 C CA . THR A 1 65 ? 13.452 -4.427 -12.236 1.00 97.81 65 THR A CA 1
ATOM 549 C C . THR A 1 65 ? 12.240 -5.293 -11.930 1.00 97.81 65 THR A C 1
ATOM 551 O O . THR A 1 65 ? 11.283 -4.853 -11.289 1.00 97.81 65 THR A O 1
ATOM 554 N N . ALA A 1 66 ? 12.257 -6.522 -12.423 1.00 97.44 66 ALA A N 1
ATOM 555 C CA . ALA A 1 66 ? 11.222 -7.494 -12.134 1.00 97.44 66 ALA A CA 1
ATOM 556 C C . ALA A 1 66 ? 11.866 -8.799 -11.688 1.00 97.44 66 ALA A C 1
ATOM 558 O O . ALA A 1 66 ? 12.893 -9.205 -12.227 1.00 97.44 66 ALA A O 1
ATOM 559 N N . THR A 1 67 ? 11.263 -9.462 -10.712 1.00 96.56 67 THR A N 1
ATOM 560 C CA . THR A 1 67 ? 11.747 -10.734 -10.171 1.00 96.56 67 THR A CA 1
ATOM 561 C C . THR A 1 67 ? 10.601 -11.724 -10.064 1.00 96.56 67 THR A C 1
ATOM 563 O O . THR A 1 67 ? 9.424 -11.353 -10.010 1.00 96.56 67 THR A O 1
ATOM 566 N N . THR A 1 68 ? 10.918 -13.015 -10.058 1.00 93.12 68 THR A N 1
ATOM 567 C CA . THR A 1 68 ? 9.895 -14.024 -9.757 1.00 93.12 68 THR A CA 1
ATOM 568 C C . THR A 1 68 ? 9.493 -13.944 -8.293 1.00 93.12 68 THR A C 1
ATOM 570 O O . THR A 1 68 ? 10.347 -13.777 -7.427 1.00 93.12 68 THR A O 1
ATOM 573 N N . PHE A 1 69 ? 8.204 -14.119 -7.996 1.00 81.38 69 PHE A N 1
ATOM 574 C CA . PHE A 1 69 ? 7.707 -13.960 -6.626 1.00 81.38 69 PHE A CA 1
ATOM 575 C C . PHE A 1 69 ? 8.369 -14.915 -5.611 1.00 81.38 69 PHE A C 1
ATOM 577 O O . PHE A 1 69 ? 8.596 -14.540 -4.468 1.00 81.38 69 PHE A O 1
ATOM 584 N N . LEU A 1 70 ? 8.707 -16.139 -6.032 1.00 79.56 70 LEU A N 1
ATOM 585 C CA . LEU A 1 70 ? 9.319 -17.159 -5.169 1.00 79.56 70 LEU A CA 1
ATOM 586 C C . LEU A 1 70 ? 10.846 -17.053 -5.066 1.00 79.56 70 LEU A C 1
ATOM 588 O O . LEU A 1 70 ? 11.443 -17.716 -4.222 1.00 79.56 70 LEU A O 1
ATOM 592 N N . ASN A 1 71 ? 11.487 -16.269 -5.933 1.00 83.62 71 ASN A N 1
ATOM 593 C CA . ASN A 1 71 ? 12.935 -16.139 -5.953 1.00 83.62 71 ASN A CA 1
ATOM 594 C C . ASN A 1 71 ? 13.333 -14.723 -6.381 1.00 83.62 71 ASN A C 1
ATOM 596 O O . ASN A 1 71 ? 13.401 -14.410 -7.573 1.00 83.62 71 ASN A O 1
ATOM 600 N N . SER A 1 72 ? 13.632 -13.887 -5.386 1.00 84.62 72 SER A N 1
ATOM 601 C CA . SER A 1 72 ? 14.065 -12.499 -5.570 1.00 84.62 72 SER A CA 1
ATOM 602 C C . SER A 1 72 ? 15.428 -12.369 -6.254 1.00 84.62 72 SER A C 1
ATOM 604 O O . SER A 1 72 ? 15.741 -11.300 -6.765 1.00 84.62 72 SER A O 1
ATOM 606 N N . THR A 1 73 ? 16.229 -13.440 -6.309 1.00 87.81 73 THR A N 1
ATOM 607 C CA . THR A 1 73 ? 17.513 -13.436 -7.031 1.00 87.81 73 THR A CA 1
ATOM 608 C C . THR A 1 73 ? 17.338 -13.656 -8.535 1.00 87.81 73 THR A C 1
ATOM 610 O O . THR A 1 73 ? 18.219 -13.312 -9.321 1.00 87.81 73 THR A O 1
ATOM 613 N N . HIS A 1 74 ? 16.189 -14.196 -8.961 1.00 92.19 74 HIS A N 1
ATOM 614 C CA . HIS A 1 74 ? 15.911 -14.463 -10.367 1.00 92.19 74 HIS A CA 1
ATOM 615 C C . HIS A 1 74 ? 15.242 -13.255 -11.032 1.00 92.19 74 HIS A C 1
ATOM 617 O O . HIS A 1 74 ? 14.014 -13.105 -11.018 1.00 92.19 74 HIS A O 1
ATOM 623 N N . HIS A 1 75 ? 16.078 -12.391 -11.611 1.00 94.62 75 HIS A N 1
ATOM 624 C CA . HIS A 1 75 ? 15.651 -11.216 -12.364 1.00 94.62 75 HIS A CA 1
ATOM 625 C C . HIS A 1 75 ? 15.075 -11.604 -13.731 1.00 94.62 75 HIS A C 1
ATOM 627 O O . HIS A 1 75 ? 15.648 -12.398 -14.476 1.00 94.62 75 HIS A O 1
ATOM 633 N N . LEU A 1 76 ? 13.932 -11.015 -14.066 1.00 94.94 76 LEU A N 1
ATOM 634 C CA . LEU A 1 76 ? 13.243 -11.207 -15.332 1.00 94.94 76 LEU A CA 1
ATOM 635 C C . LEU A 1 76 ? 13.753 -10.202 -16.360 1.00 94.94 76 LEU A C 1
ATOM 637 O O . LEU A 1 76 ? 13.831 -9.003 -16.095 1.00 94.94 76 LEU A O 1
ATOM 641 N N . THR A 1 77 ? 14.030 -10.690 -17.565 1.00 95.12 77 THR A N 1
ATOM 642 C CA . THR A 1 77 ? 14.336 -9.821 -18.699 1.00 95.12 77 THR A CA 1
ATOM 643 C C . THR A 1 77 ? 13.069 -9.148 -19.219 1.00 95.12 77 THR A C 1
ATOM 645 O O . THR A 1 77 ? 11.974 -9.711 -19.142 1.00 95.12 77 THR A O 1
ATOM 648 N N . VAL A 1 78 ? 13.214 -7.962 -19.820 1.00 93.81 78 VAL A N 1
ATOM 649 C CA . VAL A 1 78 ? 12.092 -7.210 -20.420 1.00 93.81 78 VAL A CA 1
ATOM 650 C C . VAL A 1 78 ? 11.302 -8.055 -21.428 1.00 93.81 78 VAL A C 1
ATOM 652 O O . VAL A 1 78 ? 10.075 -7.986 -21.469 1.00 93.81 78 VAL A O 1
ATOM 655 N N . VAL A 1 79 ? 11.998 -8.895 -22.201 1.00 91.69 79 VAL A N 1
ATOM 656 C CA . VAL A 1 79 ? 11.399 -9.782 -23.214 1.00 91.69 79 VAL A CA 1
ATOM 657 C C . VAL A 1 79 ? 10.460 -10.812 -22.578 1.00 91.69 79 VAL A C 1
ATOM 659 O O . VAL A 1 79 ? 9.410 -11.124 -23.136 1.00 91.69 79 VAL A O 1
ATOM 662 N N . ASN A 1 80 ? 10.785 -11.285 -21.374 1.00 93.62 80 ASN A N 1
ATOM 663 C CA . ASN A 1 80 ? 10.025 -12.334 -20.704 1.00 93.62 80 ASN A CA 1
ATOM 664 C C . ASN A 1 80 ? 8.835 -11.803 -19.892 1.00 93.62 80 ASN A C 1
ATOM 666 O O . ASN A 1 80 ? 7.974 -12.595 -19.515 1.00 93.62 80 ASN A O 1
ATOM 670 N N . LEU A 1 81 ? 8.718 -10.488 -19.657 1.00 94.06 81 LEU A N 1
ATOM 671 C CA . LEU A 1 81 ? 7.672 -9.917 -18.787 1.00 94.06 81 LEU A CA 1
ATOM 672 C C . LEU A 1 81 ? 6.242 -10.249 -19.231 1.00 94.06 81 LEU A C 1
ATOM 674 O O . LEU A 1 81 ? 5.347 -10.351 -18.398 1.00 94.06 81 LEU A O 1
ATOM 678 N N . GLN A 1 82 ? 6.009 -10.466 -20.529 1.00 92.81 82 GLN A N 1
ATOM 679 C CA . GLN A 1 82 ? 4.678 -10.796 -21.055 1.00 92.81 82 GLN A CA 1
ATOM 680 C C . GLN A 1 82 ? 4.139 -12.147 -20.560 1.00 92.81 82 GLN A C 1
ATOM 682 O O . GLN A 1 82 ? 2.920 -12.352 -20.546 1.00 92.81 82 GLN A O 1
ATOM 687 N N . GLN A 1 83 ? 5.031 -13.036 -20.114 1.00 92.31 83 GLN A N 1
ATOM 688 C CA . GLN A 1 83 ? 4.710 -14.357 -19.567 1.00 92.31 83 GLN A CA 1
ATOM 689 C C . GLN A 1 83 ? 4.281 -14.302 -18.090 1.00 92.31 83 GLN A C 1
ATOM 691 O O . GLN A 1 83 ? 3.922 -15.328 -17.512 1.00 92.31 83 GLN A O 1
ATOM 696 N N . TYR A 1 84 ? 4.309 -13.115 -17.475 1.00 93.12 84 TYR A N 1
ATOM 697 C CA . TYR A 1 84 ? 4.037 -12.918 -16.057 1.00 93.12 84 TYR A CA 1
ATOM 698 C C . TYR A 1 84 ? 2.881 -11.942 -15.834 1.00 93.12 84 TYR A C 1
ATOM 700 O O . TYR A 1 84 ? 2.522 -11.145 -16.705 1.00 93.12 84 TYR A O 1
ATOM 708 N N . TYR A 1 85 ? 2.300 -12.013 -14.640 1.00 92.50 85 TYR A N 1
ATOM 709 C CA . TYR A 1 85 ? 1.474 -10.948 -14.081 1.00 92.50 85 TYR A CA 1
ATOM 710 C C . TYR A 1 85 ? 2.125 -10.431 -12.797 1.00 92.50 85 TYR A C 1
ATOM 712 O O . TYR A 1 85 ? 2.765 -11.186 -12.061 1.00 92.50 85 TYR A O 1
ATOM 720 N N . PHE A 1 86 ? 1.982 -9.138 -12.520 1.00 94.69 86 PHE A N 1
ATOM 721 C CA . PHE A 1 86 ? 2.595 -8.524 -11.346 1.00 94.69 86 PHE A CA 1
ATOM 722 C C . PHE A 1 86 ? 1.657 -8.619 -10.149 1.00 94.69 86 PHE A C 1
ATOM 724 O O . PHE A 1 86 ? 0.627 -7.953 -10.111 1.00 94.69 86 PHE A O 1
ATOM 731 N N . LYS A 1 87 ? 2.026 -9.452 -9.173 1.00 93.81 87 LYS A N 1
ATOM 732 C CA . LYS A 1 87 ? 1.282 -9.593 -7.916 1.00 93.81 87 LYS A CA 1
ATOM 733 C C . LYS A 1 87 ? 1.644 -8.480 -6.933 1.00 93.81 87 LYS A C 1
ATOM 735 O O . LYS A 1 87 ? 0.774 -7.984 -6.228 1.00 93.81 87 LYS A O 1
ATOM 740 N N . HIS A 1 88 ? 2.913 -8.073 -6.924 1.00 95.12 88 HIS A N 1
ATOM 741 C CA . HIS A 1 88 ? 3.418 -6.997 -6.077 1.00 95.12 88 HIS A CA 1
ATOM 742 C C . HIS A 1 88 ? 4.096 -5.928 -6.922 1.00 95.12 88 HIS A C 1
ATOM 744 O O . HIS A 1 88 ? 4.830 -6.249 -7.860 1.00 95.12 88 HIS A O 1
ATOM 750 N N . ILE A 1 89 ? 3.844 -4.670 -6.575 1.00 96.81 89 ILE A N 1
ATOM 751 C CA . ILE A 1 89 ? 4.477 -3.501 -7.177 1.00 96.81 89 ILE A CA 1
ATOM 752 C C . ILE A 1 89 ? 5.086 -2.685 -6.046 1.00 96.81 89 ILE A C 1
ATOM 754 O O . ILE A 1 89 ? 4.359 -2.089 -5.258 1.00 96.81 89 ILE A O 1
ATOM 758 N N . TYR A 1 90 ? 6.408 -2.662 -5.976 1.00 96.75 90 TYR A N 1
ATOM 759 C CA . TYR A 1 90 ? 7.165 -1.825 -5.060 1.00 96.75 90 TYR A CA 1
ATOM 760 C C . TYR A 1 90 ? 7.545 -0.539 -5.772 1.00 96.75 90 TYR A C 1
ATOM 762 O O . TYR A 1 90 ? 7.999 -0.564 -6.917 1.00 96.75 90 TYR A O 1
ATOM 770 N N . ILE A 1 91 ? 7.369 0.576 -5.084 1.00 96.06 91 ILE A N 1
ATOM 771 C CA . ILE A 1 91 ? 7.850 1.878 -5.515 1.00 96.06 91 ILE A CA 1
ATOM 772 C C . ILE A 1 91 ? 8.719 2.423 -4.390 1.00 96.06 91 ILE A C 1
ATOM 774 O O . ILE A 1 91 ? 8.244 2.557 -3.261 1.00 96.06 91 ILE A O 1
ATOM 778 N N . GLU A 1 92 ? 9.982 2.708 -4.690 1.00 95.69 92 GLU A N 1
ATOM 779 C CA . GLU A 1 92 ? 11.000 3.078 -3.705 1.00 95.69 92 GLU A CA 1
ATOM 780 C C . GLU A 1 92 ? 11.863 4.255 -4.186 1.00 95.69 92 GLU A C 1
ATOM 782 O O . GLU A 1 92 ? 11.896 4.578 -5.376 1.00 95.69 92 GLU A O 1
ATOM 787 N N . ASP A 1 93 ? 12.570 4.905 -3.256 1.00 94.75 93 ASP A N 1
ATOM 788 C CA . ASP A 1 93 ? 13.665 5.808 -3.628 1.00 94.75 93 ASP A CA 1
ATOM 789 C C . ASP A 1 93 ? 14.853 4.959 -4.116 1.00 94.75 93 ASP A C 1
ATOM 791 O O . ASP A 1 93 ? 15.254 3.992 -3.462 1.00 94.75 93 ASP A O 1
ATOM 795 N N . GLY A 1 94 ? 15.405 5.310 -5.273 1.00 93.75 94 GLY A N 1
ATOM 796 C CA . GLY A 1 94 ? 16.596 4.693 -5.848 1.00 93.75 94 GLY A CA 1
ATOM 797 C C . GLY A 1 94 ? 17.883 5.419 -5.464 1.00 93.75 94 GLY A C 1
ATOM 798 O O . GLY A 1 94 ? 17.862 6.536 -4.951 1.00 93.75 94 GLY A O 1
ATOM 799 N N . ALA A 1 95 ? 19.016 4.780 -5.745 1.00 92.88 95 ALA A N 1
ATOM 800 C CA . ALA A 1 95 ? 20.336 5.409 -5.706 1.00 92.88 95 ALA A CA 1
ATOM 801 C C . ALA A 1 95 ? 20.851 5.562 -7.137 1.00 92.88 95 ALA A C 1
ATOM 803 O O . ALA A 1 95 ? 20.715 4.612 -7.899 1.00 92.88 95 ALA A O 1
ATOM 804 N N . GLU A 1 96 ? 21.478 6.690 -7.485 1.00 90.50 96 GLU A N 1
ATOM 805 C CA . GLU A 1 96 ? 21.909 7.023 -8.861 1.00 90.50 96 GLU A CA 1
ATOM 806 C C . GLU A 1 96 ? 22.728 5.915 -9.552 1.00 90.50 96 GLU A C 1
ATOM 808 O O . GLU A 1 96 ? 22.578 5.656 -10.746 1.00 90.50 96 GLU A O 1
ATOM 813 N N . GLU A 1 97 ? 23.517 5.170 -8.781 1.00 91.62 97 GLU A N 1
ATOM 814 C CA . GLU A 1 97 ? 24.314 4.038 -9.257 1.00 91.62 97 GLU A CA 1
ATOM 815 C C . GLU A 1 97 ? 23.470 2.885 -9.826 1.00 91.62 97 GLU A C 1
ATOM 817 O O . GLU A 1 97 ? 23.962 2.111 -10.646 1.00 91.62 97 GLU A O 1
ATOM 822 N N . MET A 1 98 ? 22.192 2.753 -9.439 1.00 91.94 98 MET A N 1
ATOM 823 C CA . MET A 1 98 ? 21.306 1.686 -9.924 1.00 91.94 98 MET A CA 1
ATOM 824 C C . MET A 1 98 ? 21.180 1.685 -11.452 1.00 91.94 98 MET A C 1
ATOM 826 O O . MET A 1 98 ? 21.038 0.614 -12.038 1.00 91.94 98 MET A O 1
ATOM 830 N N . ALA A 1 99 ? 21.292 2.844 -12.109 1.00 89.31 99 ALA A N 1
ATOM 831 C CA . ALA A 1 99 ? 21.223 2.950 -13.566 1.00 89.31 99 ALA A CA 1
ATOM 832 C C . ALA A 1 99 ? 22.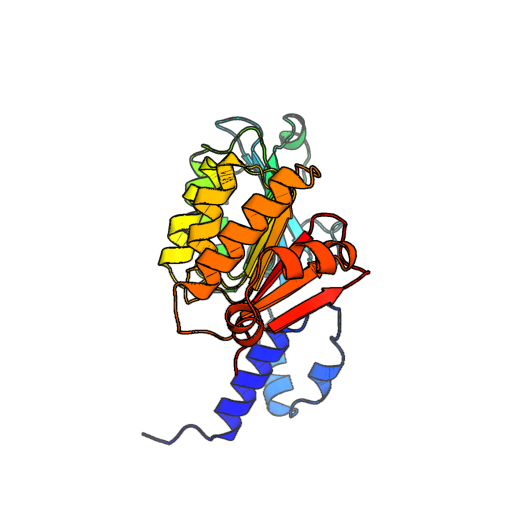371 2.213 -14.282 1.00 89.31 99 ALA A C 1
ATOM 834 O O . ALA A 1 99 ? 22.206 1.803 -15.429 1.00 89.31 99 ALA A O 1
ATOM 835 N N . ALA A 1 100 ? 23.511 2.014 -13.612 1.00 91.62 100 ALA A N 1
ATOM 836 C CA . ALA A 1 100 ? 24.670 1.334 -14.182 1.00 91.62 100 ALA A CA 1
ATOM 837 C C . ALA A 1 100 ? 24.583 -0.200 -14.098 1.00 91.62 100 ALA A C 1
ATOM 839 O O . ALA A 1 100 ? 25.304 -0.895 -14.815 1.00 91.62 100 ALA A O 1
ATOM 840 N N . TYR A 1 101 ? 23.718 -0.763 -13.242 1.00 94.88 101 TYR A N 1
ATOM 841 C CA . TYR A 1 101 ? 23.656 -2.217 -13.079 1.00 94.88 101 TYR A CA 1
ATOM 842 C C . TYR A 1 101 ? 22.752 -2.866 -14.146 1.00 94.88 101 TYR A C 1
ATOM 844 O O . TYR A 1 101 ? 21.581 -2.497 -14.254 1.00 94.88 101 TYR A O 1
ATOM 852 N N . PRO A 1 102 ? 23.206 -3.935 -14.837 1.00 93.19 102 PRO A N 1
ATOM 853 C CA . PRO A 1 102 ? 22.483 -4.552 -15.963 1.00 93.19 102 PRO A CA 1
ATOM 854 C C . PRO A 1 102 ? 21.068 -5.084 -15.672 1.00 93.19 102 PRO A C 1
ATOM 856 O O . PRO A 1 102 ? 20.308 -5.372 -16.594 1.00 93.19 102 PRO A O 1
ATOM 859 N N . ARG A 1 103 ? 20.718 -5.271 -14.395 1.00 94.88 103 ARG A N 1
ATOM 860 C CA . ARG A 1 103 ? 19.415 -5.802 -13.954 1.00 94.88 103 ARG A CA 1
ATOM 861 C C . ARG A 1 103 ? 18.314 -4.748 -13.833 1.00 94.88 103 ARG A C 1
ATOM 863 O O . ARG A 1 103 ? 17.154 -5.121 -13.634 1.00 94.88 103 ARG A O 1
ATOM 870 N N . TYR A 1 104 ? 18.670 -3.465 -13.877 1.00 96.88 104 TYR A N 1
ATOM 871 C CA . TYR A 1 104 ? 17.710 -2.371 -13.842 1.00 96.88 104 TYR A CA 1
ATOM 872 C C . TYR A 1 104 ? 17.528 -1.810 -15.243 1.00 96.88 104 TYR A C 1
ATOM 874 O O . TYR A 1 104 ? 18.481 -1.533 -15.966 1.00 96.88 104 TYR A O 1
ATOM 882 N N . TYR A 1 105 ? 16.272 -1.641 -15.620 1.00 97.06 105 TYR A N 1
ATOM 883 C CA . TYR A 1 105 ? 15.885 -1.124 -16.914 1.00 97.06 105 TYR A CA 1
ATOM 884 C C . TYR A 1 105 ? 15.423 0.320 -16.754 1.00 97.06 105 TYR A C 1
ATOM 886 O O . TYR A 1 105 ? 14.578 0.590 -15.897 1.00 97.06 105 TYR A O 1
ATOM 894 N N . PRO A 1 106 ? 15.910 1.259 -17.580 1.00 97.00 106 PRO A N 1
ATOM 895 C CA . PRO A 1 106 ? 15.418 2.626 -17.541 1.00 97.00 106 PRO A CA 1
ATOM 896 C C . PRO A 1 106 ? 13.931 2.655 -17.894 1.00 97.00 106 PRO A C 1
ATOM 898 O O . PRO A 1 106 ? 13.480 1.971 -18.823 1.00 97.00 106 PRO A O 1
ATOM 901 N N . LEU A 1 107 ? 13.157 3.473 -17.185 1.00 96.50 107 LEU A N 1
ATOM 902 C CA . LEU A 1 107 ? 11.725 3.653 -17.417 1.00 96.50 107 LEU A CA 1
ATOM 903 C C . LEU A 1 107 ? 11.474 4.602 -18.604 1.00 96.50 107 LEU A C 1
ATOM 905 O O . LEU A 1 107 ? 10.795 5.619 -18.497 1.00 96.50 107 LEU A O 1
ATOM 909 N N . THR A 1 108 ? 12.052 4.268 -19.759 1.00 95.81 108 THR A N 1
ATOM 910 C CA . THR A 1 108 ? 11.839 4.983 -21.026 1.00 95.81 108 THR A CA 1
ATOM 911 C C . THR A 1 108 ? 10.376 4.901 -21.460 1.00 95.81 108 THR A C 1
ATOM 913 O O . THR A 1 108 ? 9.654 3.996 -21.043 1.00 95.81 108 THR A O 1
ATOM 916 N N . LYS A 1 109 ? 9.943 5.769 -22.385 1.00 95.94 109 LYS A N 1
ATOM 917 C CA . LYS A 1 109 ? 8.580 5.730 -22.954 1.00 95.94 109 LYS A CA 1
ATOM 918 C C . LYS A 1 109 ? 8.178 4.324 -23.426 1.00 95.94 109 LYS A C 1
ATOM 920 O O . LYS A 1 109 ? 7.111 3.839 -23.069 1.00 95.94 109 LYS A O 1
ATOM 925 N N . LYS A 1 110 ? 9.070 3.634 -24.149 1.00 97.06 110 LYS A N 1
ATOM 926 C CA . LYS A 1 110 ? 8.844 2.268 -24.653 1.00 97.06 110 LYS A CA 1
ATOM 927 C C . LYS A 1 110 ? 8.617 1.262 -23.522 1.00 97.06 110 LYS A C 1
ATOM 929 O O . LYS A 1 110 ? 7.682 0.465 -23.584 1.00 97.06 110 LYS A O 1
ATOM 934 N N . ASN A 1 111 ? 9.464 1.291 -22.494 1.00 96.94 111 ASN A N 1
ATOM 935 C CA . ASN A 1 111 ? 9.345 0.375 -21.360 1.00 96.94 111 ASN A CA 1
ATOM 936 C C . ASN A 1 111 ? 8.125 0.708 -20.494 1.00 96.94 111 ASN A C 1
ATOM 938 O O . ASN A 1 111 ? 7.451 -0.193 -20.001 1.00 96.94 111 ASN A O 1
ATOM 942 N N . PHE A 1 112 ? 7.800 1.991 -20.359 1.00 96.12 112 PHE A N 1
ATOM 943 C CA . PHE A 1 112 ? 6.613 2.448 -19.655 1.00 96.12 112 PHE A CA 1
ATOM 944 C C . PHE A 1 112 ? 5.323 1.999 -20.349 1.00 96.12 112 PHE A C 1
ATOM 946 O O . PHE A 1 112 ? 4.424 1.484 -19.689 1.00 96.12 112 PHE A O 1
ATOM 953 N N . ASP A 1 113 ? 5.243 2.109 -21.677 1.00 96.25 113 ASP A N 1
ATOM 954 C CA . ASP A 1 113 ? 4.095 1.625 -22.451 1.00 96.25 113 ASP A CA 1
ATOM 955 C C . ASP A 1 113 ? 3.946 0.096 -22.367 1.00 96.25 113 ASP A C 1
ATOM 957 O O . ASP A 1 113 ? 2.826 -0.417 -22.271 1.00 96.25 113 ASP A O 1
ATOM 961 N N . LEU A 1 114 ? 5.061 -0.644 -22.313 1.00 96.19 114 LEU A N 1
ATOM 962 C CA . LEU A 1 114 ? 5.040 -2.081 -22.031 1.00 96.19 114 LEU A CA 1
ATOM 963 C C . LEU A 1 114 ? 4.448 -2.368 -20.644 1.00 96.19 114 LEU A C 1
ATOM 965 O O . LEU A 1 114 ? 3.519 -3.169 -20.540 1.00 96.19 114 LEU A O 1
ATOM 969 N N . LEU A 1 115 ? 4.945 -1.717 -19.586 1.00 96.19 115 LEU A N 1
ATOM 970 C CA . LEU A 1 115 ? 4.417 -1.901 -18.230 1.00 96.19 115 LEU A CA 1
ATOM 971 C C . LEU A 1 115 ? 2.944 -1.505 -18.145 1.00 96.19 115 LEU A C 1
ATOM 973 O O . LEU A 1 115 ? 2.154 -2.235 -17.552 1.00 96.19 115 LEU A O 1
ATOM 977 N N . ARG A 1 116 ? 2.548 -0.412 -18.803 1.00 95.88 116 ARG A N 1
ATOM 978 C CA . ARG A 1 116 ? 1.151 0.015 -18.911 1.00 95.88 116 ARG A CA 1
ATOM 979 C C . ARG A 1 116 ? 0.271 -1.088 -19.488 1.00 95.88 116 ARG A C 1
ATOM 981 O O . ARG A 1 116 ? -0.753 -1.407 -18.892 1.00 95.88 116 ARG A O 1
ATOM 988 N N . LYS A 1 117 ? 0.688 -1.695 -20.604 1.00 95.06 117 LYS A N 1
ATOM 989 C CA . LYS A 1 117 ? -0.028 -2.816 -21.232 1.00 95.06 117 LYS A CA 1
ATOM 990 C C . LYS A 1 117 ? -0.113 -4.038 -20.316 1.00 95.06 117 LYS A C 1
ATOM 992 O O . LYS A 1 117 ? -1.116 -4.737 -20.349 1.00 95.06 117 LYS A O 1
ATOM 997 N N . LEU A 1 118 ? 0.930 -4.333 -19.540 1.00 93.62 118 LEU A N 1
ATOM 998 C CA . LEU A 1 118 ? 0.953 -5.498 -18.648 1.00 93.62 118 LEU A CA 1
ATOM 999 C C . LEU A 1 118 ? 0.085 -5.298 -17.401 1.00 93.62 118 LEU A C 1
ATOM 1001 O O . LEU A 1 118 ? -0.620 -6.213 -16.982 1.00 93.62 118 LEU A O 1
ATOM 1005 N N . LEU A 1 119 ? 0.120 -4.100 -16.824 1.00 93.31 119 LEU A N 1
ATOM 1006 C CA . LEU A 1 119 ? -0.605 -3.748 -15.605 1.00 93.31 119 LEU A CA 1
ATOM 1007 C C . LEU A 1 119 ? -2.100 -3.480 -15.849 1.00 93.31 119 LEU A C 1
ATOM 1009 O O . LEU A 1 119 ? -2.896 -3.593 -14.919 1.00 93.31 119 LEU A O 1
ATOM 1013 N N . SER A 1 120 ? -2.505 -3.175 -17.085 1.00 91.69 120 SER A N 1
ATOM 1014 C CA . SER A 1 120 ? -3.914 -2.957 -17.443 1.00 91.69 120 SER A CA 1
ATOM 1015 C C . SER A 1 120 ? -4.737 -4.244 -17.608 1.00 91.69 120 SER A C 1
ATOM 1017 O O . SER A 1 120 ? -5.948 -4.167 -17.789 1.00 91.69 120 SER A O 1
ATOM 1019 N N . ILE A 1 121 ? -4.114 -5.429 -17.537 1.00 87.62 121 ILE A N 1
ATOM 1020 C CA . ILE A 1 121 ? -4.746 -6.723 -17.867 1.00 87.62 121 ILE A CA 1
ATOM 1021 C C . ILE A 1 121 ? -5.841 -7.148 -16.865 1.00 87.62 121 ILE A C 1
ATOM 1023 O O . ILE A 1 121 ? -6.605 -8.063 -17.158 1.00 87.62 121 ILE A O 1
ATOM 1027 N N . GLY A 1 122 ? -5.997 -6.488 -15.712 1.00 81.31 122 GLY A N 1
ATOM 1028 C CA . GLY A 1 122 ? -7.090 -6.817 -14.782 1.00 81.3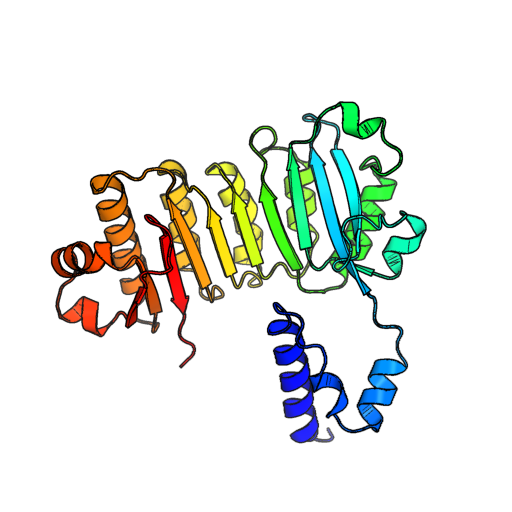1 122 GLY A CA 1
ATOM 1029 C C . GLY A 1 122 ? -6.695 -7.634 -13.561 1.00 81.31 122 GLY A C 1
ATOM 1030 O O . GLY A 1 122 ? -7.559 -7.883 -12.725 1.00 81.31 122 GLY A O 1
ATOM 1031 N N . HIS A 1 123 ? -5.437 -8.056 -13.430 1.00 88.69 123 HIS A N 1
ATOM 1032 C CA . HIS A 1 123 ? -5.004 -8.844 -12.275 1.00 88.69 123 HIS A CA 1
ATOM 1033 C C . HIS A 1 123 ? -4.980 -7.991 -11.005 1.00 88.69 123 HIS A C 1
ATOM 1035 O O . HIS A 1 123 ? -4.586 -6.823 -11.051 1.00 88.69 123 HIS A O 1
ATOM 1041 N N . SER A 1 124 ? -5.410 -8.573 -9.882 1.00 90.69 124 SER A N 1
ATOM 1042 C CA . SER A 1 124 ? -5.270 -7.926 -8.584 1.00 90.69 124 SER A CA 1
ATOM 1043 C C . SER A 1 124 ? -3.796 -7.834 -8.204 1.00 90.69 124 SER A C 1
ATOM 1045 O O . SER A 1 124 ? -3.011 -8.758 -8.444 1.00 90.69 124 SER A O 1
ATOM 1047 N N . CYS A 1 125 ? -3.413 -6.704 -7.621 1.00 93.56 125 CYS A N 1
ATOM 1048 C CA . CYS A 1 125 ? -2.065 -6.513 -7.116 1.00 93.56 125 CYS A CA 1
ATOM 1049 C C . CYS A 1 125 ? -2.043 -5.779 -5.776 1.00 93.56 125 CYS A C 1
ATOM 1051 O O . CYS A 1 125 ? -2.964 -5.035 -5.413 1.00 93.56 125 CYS A O 1
ATOM 1053 N N . THR A 1 126 ? -0.945 -6.005 -5.060 1.00 95.19 126 THR A N 1
ATOM 1054 C CA . THR A 1 126 ? -0.550 -5.270 -3.865 1.00 95.19 126 THR A CA 1
ATOM 1055 C C . THR A 1 126 ? 0.461 -4.201 -4.261 1.00 95.19 126 THR A C 1
ATOM 1057 O O . THR A 1 126 ? 1.498 -4.492 -4.861 1.00 95.19 126 THR A O 1
ATOM 1060 N N . LEU A 1 127 ? 0.154 -2.957 -3.920 1.00 96.06 127 LEU A N 1
ATOM 1061 C CA . LEU A 1 127 ? 1.011 -1.806 -4.144 1.00 96.06 127 LEU A CA 1
ATOM 1062 C C . LEU A 1 127 ? 1.738 -1.446 -2.848 1.00 96.06 127 LEU A C 1
ATOM 1064 O O . LEU A 1 127 ? 1.106 -1.244 -1.817 1.00 96.06 127 LEU A O 1
ATOM 1068 N N . ILE A 1 128 ? 3.057 -1.324 -2.911 1.00 95.62 128 ILE A N 1
ATOM 1069 C CA . ILE A 1 128 ? 3.916 -1.067 -1.757 1.00 95.62 128 ILE A CA 1
ATOM 1070 C C . ILE A 1 128 ? 4.703 0.212 -2.027 1.00 95.62 128 ILE A C 1
ATOM 1072 O O . ILE A 1 128 ? 5.504 0.275 -2.957 1.00 95.62 128 ILE A O 1
ATOM 1076 N N . LEU A 1 129 ? 4.450 1.247 -1.230 1.00 94.94 129 LEU A N 1
ATOM 1077 C CA . LEU A 1 129 ? 5.036 2.577 -1.386 1.00 94.94 129 LEU A CA 1
ATOM 1078 C C . LEU A 1 129 ? 6.029 2.842 -0.251 1.00 94.94 129 LEU A C 1
ATOM 1080 O O . LEU A 1 129 ? 5.637 3.030 0.905 1.00 94.94 129 LEU A O 1
ATOM 1084 N N . LYS A 1 130 ? 7.320 2.861 -0.593 1.00 93.19 130 LYS A N 1
ATOM 1085 C CA . LYS A 1 130 ? 8.447 3.020 0.334 1.00 93.19 130 LYS A CA 1
ATOM 1086 C C . LYS A 1 130 ?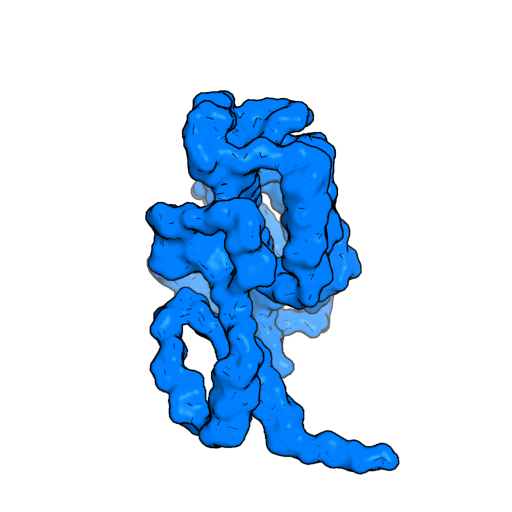 9.462 4.032 -0.211 1.00 93.19 130 LYS A C 1
ATOM 1088 O O . LYS A 1 130 ? 10.616 3.721 -0.484 1.00 93.19 130 LYS A O 1
ATOM 1093 N N . PHE A 1 131 ? 9.011 5.270 -0.371 1.00 87.12 131 PHE A N 1
ATOM 1094 C CA . PHE A 1 131 ? 9.834 6.404 -0.804 1.00 87.12 131 PHE A CA 1
ATOM 1095 C C . PHE A 1 131 ? 9.538 7.649 0.038 1.00 87.12 131 PHE A C 1
ATOM 1097 O O . PHE A 1 131 ? 8.431 7.831 0.549 1.00 87.12 131 PHE A O 1
ATOM 1104 N N . ARG A 1 132 ? 10.529 8.526 0.173 1.00 88.00 132 ARG A N 1
ATOM 1105 C CA . ARG A 1 132 ? 10.488 9.768 0.950 1.00 88.00 132 ARG A CA 1
ATOM 1106 C C . ARG A 1 132 ? 10.769 10.996 0.086 1.00 88.00 132 ARG A C 1
ATOM 1108 O O . ARG A 1 132 ? 10.148 12.026 0.332 1.00 88.00 132 ARG A O 1
ATOM 1115 N N . LYS A 1 133 ? 11.668 10.914 -0.902 1.00 88.50 133 LYS A N 1
ATOM 1116 C CA . LYS A 1 133 ? 12.175 12.097 -1.624 1.00 88.50 133 LYS A CA 1
ATOM 1117 C C . LYS A 1 133 ? 11.308 12.505 -2.821 1.00 88.50 133 LYS A C 1
ATOM 1119 O O . LYS A 1 133 ? 11.103 13.695 -3.032 1.00 88.50 133 LYS A O 1
ATOM 1124 N N . HIS A 1 134 ? 10.714 11.550 -3.541 1.00 87.94 134 HIS A N 1
ATOM 1125 C CA . HIS A 1 134 ? 10.076 11.810 -4.847 1.00 87.94 134 HIS A CA 1
ATOM 1126 C C . HIS A 1 134 ? 8.546 11.655 -4.855 1.00 87.94 134 HIS A C 1
ATOM 1128 O O . HIS A 1 134 ? 7.949 11.114 -5.785 1.00 87.94 134 HIS A O 1
ATOM 1134 N N . GLN A 1 135 ? 7.863 12.145 -3.818 1.00 84.44 135 GLN A N 1
ATOM 1135 C CA . GLN A 1 135 ? 6.421 11.900 -3.658 1.00 84.44 135 GLN A CA 1
ATOM 1136 C C . GLN A 1 135 ? 5.516 12.640 -4.650 1.00 84.44 135 GLN A C 1
ATOM 1138 O O . GLN A 1 135 ? 4.384 12.223 -4.892 1.00 84.44 135 GLN A O 1
ATOM 1143 N N . ASN A 1 136 ? 6.013 13.727 -5.236 1.00 86.06 136 ASN A N 1
ATOM 1144 C CA . ASN A 1 136 ? 5.292 14.513 -6.236 1.00 86.06 136 ASN A CA 1
ATOM 1145 C C . ASN A 1 136 ? 5.693 14.137 -7.671 1.00 86.06 136 ASN A C 1
ATOM 1147 O O . ASN A 1 136 ? 5.354 14.850 -8.612 1.00 86.06 136 ASN A O 1
ATOM 1151 N N . HIS A 1 137 ? 6.420 13.032 -7.853 1.00 87.62 137 HIS A N 1
ATOM 1152 C CA . HIS A 1 137 ? 6.907 12.629 -9.162 1.00 87.62 137 HIS A CA 1
ATOM 1153 C C . HIS A 1 137 ? 5.733 12.304 -10.104 1.00 87.62 137 HIS A C 1
ATOM 1155 O O . HIS A 1 137 ? 4.877 11.475 -9.802 1.00 87.62 137 HIS A O 1
ATOM 1161 N N . THR A 1 138 ? 5.703 12.901 -11.299 1.00 89.31 138 THR A N 1
ATOM 1162 C CA . THR A 1 138 ? 4.605 12.696 -12.268 1.00 89.31 138 THR A CA 1
ATOM 1163 C C . THR A 1 138 ? 4.428 11.226 -12.664 1.00 89.31 138 THR A C 1
ATOM 1165 O O . THR A 1 138 ? 3.303 10.732 -12.737 1.00 89.31 138 THR A O 1
ATOM 1168 N N . LEU A 1 139 ? 5.530 10.495 -12.864 1.00 90.19 139 LEU A N 1
ATOM 1169 C CA . LEU A 1 139 ? 5.524 9.053 -13.127 1.00 90.19 139 LEU A CA 1
ATOM 1170 C C . LEU A 1 139 ? 4.856 8.239 -12.012 1.00 90.19 139 LEU A C 1
ATOM 1172 O O . LEU A 1 139 ? 4.198 7.255 -12.331 1.00 90.19 139 LEU A O 1
ATOM 1176 N N . LEU A 1 140 ? 4.943 8.651 -10.740 1.00 89.50 140 LEU A N 1
ATOM 1177 C CA . LEU A 1 140 ? 4.205 7.995 -9.657 1.00 89.50 140 LEU A CA 1
ATOM 1178 C C . LEU A 1 140 ? 2.699 8.084 -9.917 1.00 89.50 140 LEU A C 1
ATOM 1180 O O . LEU A 1 140 ? 2.026 7.061 -9.941 1.00 89.50 140 LEU A O 1
ATOM 1184 N N . GLN A 1 141 ? 2.173 9.281 -10.193 1.00 88.69 141 GLN A N 1
ATOM 1185 C CA . GLN A 1 141 ? 0.743 9.462 -10.483 1.00 88.69 141 GLN A CA 1
ATOM 1186 C C . GLN A 1 141 ? 0.298 8.632 -11.689 1.00 88.69 141 GLN A C 1
ATOM 1188 O O . GLN A 1 141 ? -0.764 8.005 -11.670 1.00 88.69 141 GLN A O 1
ATOM 1193 N N . GLN A 1 142 ? 1.131 8.578 -12.731 1.00 91.38 142 GLN A N 1
ATOM 1194 C CA . GLN A 1 142 ? 0.849 7.758 -13.903 1.00 91.38 142 GLN A CA 1
ATOM 1195 C C . GLN A 1 142 ? 0.852 6.262 -13.557 1.00 91.38 142 GLN A C 1
ATOM 1197 O O . GLN A 1 142 ? -0.082 5.563 -13.937 1.00 91.38 142 GLN A O 1
ATOM 1202 N N . LEU A 1 143 ? 1.834 5.772 -12.793 1.00 90.50 143 LEU A N 1
ATOM 1203 C CA . LEU A 1 143 ? 1.903 4.376 -12.348 1.00 90.50 143 LEU A CA 1
ATOM 1204 C C . LEU A 1 143 ? 0.718 3.990 -11.464 1.00 90.50 143 LEU A C 1
ATOM 1206 O O . LEU A 1 143 ? 0.149 2.929 -11.672 1.00 90.50 143 LEU A O 1
ATOM 1210 N N . LEU A 1 144 ? 0.291 4.850 -10.539 1.00 90.19 144 LEU A N 1
ATOM 1211 C CA . LEU A 1 144 ? -0.889 4.611 -9.696 1.00 90.19 144 LEU A CA 1
ATOM 1212 C C . LEU A 1 144 ? -2.199 4.607 -10.501 1.00 90.19 144 LEU A C 1
ATOM 1214 O O . LEU A 1 144 ? -3.200 4.007 -10.103 1.00 90.19 144 LEU A O 1
ATOM 1218 N N . SER A 1 145 ? -2.210 5.271 -11.655 1.00 89.06 145 SER A N 1
ATOM 1219 C CA . SER A 1 145 ? -3.385 5.347 -12.523 1.00 89.06 145 SER A CA 1
ATOM 1220 C C . SER A 1 145 ? -3.558 4.111 -13.409 1.00 89.06 145 SER A C 1
ATOM 1222 O O . SER A 1 145 ? -4.684 3.814 -13.803 1.00 89.06 145 SER A O 1
ATOM 1224 N N . ILE A 1 146 ? -2.477 3.377 -13.691 1.00 88.50 146 ILE A N 1
ATOM 1225 C CA . ILE A 1 146 ? -2.455 2.286 -14.674 1.00 88.50 146 ILE A CA 1
ATOM 1226 C C . ILE A 1 146 ? -3.152 1.003 -14.188 1.00 88.50 146 ILE A C 1
ATOM 1228 O O . ILE A 1 146 ? -4.018 0.519 -14.921 1.00 88.50 146 ILE A O 1
ATOM 1232 N N . PRO A 1 147 ? -2.791 0.399 -13.032 1.00 81.50 147 PRO A N 1
ATOM 1233 C CA . PRO A 1 147 ? -3.355 -0.880 -12.643 1.00 81.50 147 PRO A CA 1
ATOM 1234 C C . PRO A 1 147 ? -4.862 -0.773 -12.468 1.00 81.50 147 PRO A C 1
ATOM 1236 O O . PRO A 1 147 ? -5.380 0.077 -11.744 1.00 81.50 147 PRO A O 1
ATOM 1239 N N . SER A 1 148 ? -5.570 -1.682 -13.122 1.00 79.12 148 SER A N 1
ATOM 1240 C CA . SER A 1 148 ? -7.029 -1.723 -13.082 1.00 79.12 148 SER A CA 1
ATOM 1241 C C . SER A 1 148 ? -7.576 -2.239 -11.749 1.00 79.12 148 SER A C 1
ATOM 1243 O O . SER A 1 148 ? -8.739 -1.991 -11.447 1.00 79.12 148 SER A O 1
ATOM 1245 N N . ARG A 1 149 ? -6.777 -2.985 -10.966 1.00 87.94 149 ARG A N 1
ATOM 1246 C CA . ARG A 1 149 ? -7.206 -3.607 -9.701 1.00 87.94 149 ARG A CA 1
ATOM 1247 C C . ARG A 1 149 ? -6.104 -3.599 -8.641 1.00 87.94 149 ARG A C 1
ATOM 1249 O O . ARG A 1 149 ? -5.459 -4.609 -8.390 1.00 87.94 149 ARG A O 1
ATOM 1256 N N . ILE A 1 150 ? -5.925 -2.459 -7.980 1.00 92.75 150 ILE A N 1
ATOM 1257 C CA . ILE A 1 150 ? -5.141 -2.405 -6.739 1.00 92.75 150 ILE A CA 1
ATOM 1258 C C . ILE A 1 150 ? -6.081 -2.751 -5.589 1.00 92.75 150 ILE A C 1
ATOM 1260 O O . ILE A 1 150 ? -7.007 -1.987 -5.301 1.00 92.75 150 ILE A O 1
ATOM 1264 N N . GLU A 1 151 ? -5.870 -3.916 -4.978 1.00 93.31 151 GLU A N 1
ATOM 1265 C CA . GLU A 1 151 ? -6.677 -4.384 -3.844 1.00 93.31 151 GLU A CA 1
ATOM 1266 C C . GLU A 1 151 ? -6.027 -4.045 -2.512 1.00 93.31 151 GLU A C 1
ATOM 1268 O O . GLU A 1 151 ? -6.732 -3.765 -1.542 1.00 93.31 151 GLU A O 1
ATOM 1273 N N . ASP A 1 152 ? -4.699 -4.007 -2.477 1.00 95.19 152 ASP A N 1
ATOM 1274 C CA . ASP A 1 152 ? -3.947 -3.779 -1.255 1.00 95.19 152 ASP A CA 1
ATOM 1275 C C . ASP A 1 152 ? -2.946 -2.661 -1.457 1.00 95.19 152 ASP A C 1
ATOM 1277 O O . ASP A 1 152 ? -2.262 -2.605 -2.481 1.00 95.19 152 ASP A O 1
ATOM 1281 N N . VAL A 1 153 ? -2.845 -1.790 -0.463 1.00 95.06 153 VAL A N 1
ATOM 1282 C CA . VAL A 1 153 ? -1.833 -0.744 -0.426 1.00 95.06 153 VAL A CA 1
ATOM 1283 C C . VAL A 1 153 ? -1.092 -0.820 0.896 1.00 95.06 153 VAL A C 1
ATOM 1285 O O . VAL A 1 153 ? -1.720 -0.812 1.952 1.00 95.06 153 VAL A O 1
ATOM 1288 N N . GLU A 1 154 ? 0.232 -0.849 0.835 1.00 94.69 154 GLU A N 1
ATOM 1289 C CA . GLU A 1 154 ? 1.117 -0.717 1.986 1.00 94.69 154 GLU A CA 1
ATOM 1290 C C . GLU A 1 154 ? 1.914 0.581 1.867 1.00 94.69 154 GLU A C 1
ATOM 1292 O O . GLU A 1 154 ? 2.547 0.858 0.847 1.00 94.69 154 GLU A O 1
ATOM 1297 N N . LEU A 1 155 ? 1.862 1.400 2.913 1.00 93.12 155 LEU A N 1
ATOM 1298 C CA . LEU A 1 155 ? 2.528 2.691 2.997 1.00 93.12 155 LEU A CA 1
ATOM 1299 C C . LEU A 1 155 ? 3.608 2.638 4.067 1.00 93.12 155 LEU A C 1
ATOM 1301 O O . LEU A 1 155 ? 3.302 2.316 5.210 1.00 93.12 155 LEU A O 1
ATOM 1305 N N . TYR A 1 156 ? 4.832 3.024 3.721 1.00 90.69 156 TYR A N 1
ATOM 1306 C CA . TYR A 1 156 ? 5.946 3.153 4.661 1.00 90.69 156 TYR A CA 1
ATOM 1307 C C . TYR A 1 156 ? 6.423 4.604 4.723 1.00 90.69 156 TYR A C 1
ATOM 1309 O O . TYR A 1 156 ? 6.816 5.155 3.696 1.00 90.69 156 TYR A O 1
ATOM 1317 N N . ASP A 1 157 ? 6.394 5.216 5.912 1.00 80.94 157 ASP A N 1
ATOM 1318 C CA . ASP A 1 157 ? 6.919 6.568 6.189 1.00 80.94 157 ASP A CA 1
ATOM 1319 C C . ASP A 1 157 ? 6.330 7.692 5.307 1.00 80.94 157 ASP A C 1
ATOM 1321 O O . ASP A 1 157 ? 7.021 8.645 4.932 1.00 80.94 157 ASP A O 1
ATOM 1325 N N . GLN A 1 158 ? 5.055 7.583 4.930 1.00 73.38 158 GLN A N 1
ATOM 1326 C CA . GLN A 1 158 ? 4.454 8.455 3.916 1.00 73.38 158 GLN A CA 1
ATOM 1327 C C . GLN A 1 158 ? 3.920 9.784 4.469 1.00 73.38 158 GLN A C 1
ATOM 1329 O O . GLN A 1 158 ? 3.419 9.848 5.591 1.00 73.38 158 GLN A O 1
ATOM 1334 N N . LEU A 1 159 ? 3.999 10.839 3.646 1.00 74.75 159 LEU A N 1
ATOM 1335 C CA . LEU A 1 159 ? 3.427 12.162 3.936 1.00 74.75 159 LEU A CA 1
ATOM 1336 C C . LEU A 1 159 ? 1.988 12.272 3.391 1.00 74.75 159 LEU A C 1
ATOM 1338 O O . LEU A 1 159 ? 1.570 11.463 2.550 1.00 74.75 159 LEU A O 1
ATOM 1342 N N . PRO A 1 160 ? 1.231 13.320 3.777 1.00 77.94 160 PRO A N 1
ATOM 1343 C CA . PRO A 1 160 ? -0.143 13.518 3.317 1.00 77.94 160 PRO A CA 1
ATOM 1344 C C . PRO A 1 160 ? -0.306 13.574 1.788 1.00 77.94 160 PRO A C 1
ATOM 1346 O O . PRO A 1 160 ? -1.360 13.201 1.275 1.00 77.94 160 PRO A O 1
ATOM 1349 N N . SER A 1 161 ? 0.712 14.029 1.050 1.00 80.50 161 SER A N 1
ATOM 1350 C CA . SER A 1 161 ? 0.747 14.073 -0.422 1.00 80.50 161 SER A CA 1
ATOM 1351 C C . SER A 1 161 ? 0.610 12.689 -1.051 1.00 80.50 161 SER A C 1
ATOM 1353 O O . SER A 1 161 ? -0.256 12.499 -1.906 1.00 80.50 161 SER A O 1
ATOM 1355 N N . THR A 1 162 ? 1.386 11.704 -0.588 1.00 81.50 162 THR A N 1
ATOM 1356 C CA . THR A 1 162 ? 1.290 10.325 -1.087 1.00 81.50 162 THR A CA 1
ATOM 1357 C C . THR A 1 162 ? -0.087 9.745 -0.802 1.00 81.50 162 THR A C 1
ATOM 1359 O O . THR A 1 162 ? -0.692 9.111 -1.660 1.00 81.50 162 THR A O 1
ATOM 1362 N N . VAL A 1 163 ? -0.634 10.015 0.384 1.00 78.94 163 VAL A N 1
ATOM 1363 C CA . VAL A 1 163 ? -1.969 9.534 0.744 1.00 78.94 163 VAL A CA 1
ATOM 1364 C C . VAL A 1 163 ? -3.035 10.148 -0.178 1.00 78.94 163 VAL A C 1
ATOM 1366 O O . VAL A 1 163 ? -3.936 9.444 -0.629 1.00 78.94 163 VAL A O 1
ATOM 1369 N N . LYS A 1 164 ? -2.919 11.434 -0.538 1.00 82.06 164 LYS A N 1
ATOM 1370 C CA . LYS A 1 164 ? -3.819 12.071 -1.517 1.00 82.06 164 LYS A CA 1
ATOM 1371 C C . LYS A 1 164 ? -3.714 11.440 -2.906 1.00 82.06 164 LYS A C 1
ATOM 1373 O O . LYS A 1 164 ? -4.748 11.285 -3.552 1.00 82.06 164 LYS A O 1
ATOM 1378 N N . ALA A 1 165 ? -2.519 11.029 -3.333 1.00 84.38 165 ALA A N 1
ATOM 1379 C CA . ALA A 1 165 ? -2.309 10.334 -4.605 1.00 84.38 165 ALA A CA 1
ATOM 1380 C C . ALA A 1 165 ? -3.076 9.002 -4.704 1.00 84.38 165 ALA A C 1
ATOM 1382 O O . ALA A 1 165 ? -3.354 8.527 -5.801 1.00 84.38 165 ALA A O 1
ATOM 1383 N N . LEU A 1 166 ? -3.460 8.409 -3.568 1.00 87.44 166 LEU A N 1
ATOM 1384 C CA . LEU A 1 166 ? -4.265 7.186 -3.525 1.00 87.44 166 LEU A CA 1
ATOM 1385 C C . LEU A 1 166 ? -5.773 7.433 -3.634 1.00 87.44 166 LEU A C 1
ATOM 1387 O O . LEU A 1 166 ? -6.521 6.471 -3.800 1.00 87.44 166 LEU A O 1
ATOM 1391 N N . THR A 1 167 ? -6.245 8.683 -3.562 1.00 85.56 167 THR A N 1
ATOM 1392 C CA . THR A 1 167 ? -7.683 9.013 -3.654 1.00 85.56 167 THR A CA 1
ATOM 1393 C C . THR A 1 167 ? -8.354 8.380 -4.883 1.00 85.56 167 THR A C 1
ATOM 1395 O O . THR A 1 167 ? -9.384 7.727 -4.705 1.00 85.56 167 THR A O 1
ATOM 1398 N N . PRO A 1 168 ? -7.752 8.413 -6.093 1.00 86.12 168 PRO A N 1
ATOM 1399 C CA . PRO A 1 168 ? -8.339 7.770 -7.271 1.00 86.12 168 PRO A CA 1
ATOM 1400 C C . PRO A 1 168 ? -8.482 6.244 -7.157 1.00 86.12 168 PRO A C 1
ATOM 1402 O O . PRO A 1 168 ? -9.262 5.640 -7.889 1.00 86.12 168 PRO A O 1
ATOM 1405 N N . LEU A 1 169 ? -7.718 5.575 -6.283 1.00 84.94 169 LEU A N 1
ATOM 1406 C CA . LEU A 1 169 ? -7.873 4.134 -6.030 1.00 84.94 169 LEU A CA 1
ATOM 1407 C C . LEU A 1 169 ? -9.100 3.843 -5.164 1.00 84.94 169 LEU A C 1
ATOM 1409 O O . LEU A 1 169 ? -9.769 2.827 -5.351 1.00 84.94 169 LEU A O 1
ATOM 1413 N N . ILE A 1 170 ? -9.413 4.751 -4.239 1.00 82.94 170 ILE A N 1
ATOM 1414 C CA . ILE A 1 170 ? -10.625 4.685 -3.420 1.00 82.94 170 ILE A CA 1
ATOM 1415 C C . ILE A 1 170 ? -11.848 4.902 -4.304 1.00 82.94 170 ILE A C 1
ATOM 1417 O O . ILE A 1 170 ? -12.780 4.102 -4.283 1.00 82.94 170 ILE A O 1
ATOM 1421 N N . GLU A 1 171 ? -11.834 5.970 -5.102 1.00 86.06 171 GLU A N 1
ATOM 1422 C CA . GLU A 1 171 ? -12.945 6.337 -5.986 1.00 86.06 171 GLU A CA 1
ATOM 1423 C C . GLU A 1 171 ? -13.287 5.205 -6.957 1.00 86.06 171 GLU A C 1
ATOM 1425 O O . GLU A 1 171 ? -14.458 4.943 -7.224 1.00 86.06 171 GLU A O 1
ATOM 1430 N N . ARG A 1 172 ? -12.269 4.459 -7.406 1.00 86.00 172 ARG A N 1
ATOM 1431 C CA . ARG A 1 172 ? -12.431 3.287 -8.271 1.00 86.00 172 ARG A CA 1
ATOM 1432 C C . ARG A 1 172 ? -13.069 2.068 -7.606 1.00 86.00 172 ARG A C 1
ATOM 1434 O O . ARG A 1 172 ? -13.417 1.129 -8.316 1.00 86.00 172 ARG A O 1
ATOM 1441 N N . GLY A 1 173 ? -13.239 2.021 -6.285 1.00 86.38 173 GLY A N 1
ATOM 1442 C CA . GLY A 1 173 ? -13.919 0.878 -5.664 1.00 86.38 173 GLY A CA 1
ATOM 1443 C C . GLY A 1 173 ? -13.034 -0.341 -5.384 1.00 86.38 173 GLY A C 1
ATOM 1444 O O . GLY A 1 173 ? -13.528 -1.311 -4.808 1.00 86.38 173 GLY A O 1
ATOM 1445 N N . THR A 1 174 ? -11.766 -0.341 -5.813 1.00 88.44 174 THR A N 1
ATOM 1446 C CA . THR A 1 174 ? -10.951 -1.570 -5.867 1.00 88.44 174 THR A CA 1
ATOM 1447 C C . THR A 1 174 ? -10.199 -1.852 -4.576 1.00 88.44 174 THR A C 1
ATOM 1449 O O . THR A 1 174 ? -9.967 -3.016 -4.259 1.00 88.44 174 THR A O 1
ATOM 1452 N N . LEU A 1 175 ? -9.855 -0.811 -3.814 1.00 91.00 175 LEU A N 1
ATOM 1453 C CA . LEU A 1 175 ? -9.050 -0.936 -2.603 1.00 91.00 175 LEU A CA 1
ATOM 1454 C C . LEU A 1 175 ? -9.803 -1.695 -1.498 1.00 91.00 175 LEU A C 1
ATOM 1456 O O . LEU A 1 175 ? -10.850 -1.258 -1.015 1.00 91.00 175 LEU A O 1
ATOM 1460 N N . ARG A 1 176 ? -9.239 -2.823 -1.065 1.00 90.44 176 ARG A N 1
ATOM 1461 C CA . ARG A 1 176 ? -9.763 -3.701 -0.011 1.00 90.44 176 ARG A CA 1
ATOM 1462 C C . ARG A 1 176 ? -8.962 -3.610 1.273 1.00 90.44 176 ARG A C 1
ATOM 1464 O O . ARG A 1 176 ? -9.562 -3.701 2.345 1.00 90.44 176 ARG A O 1
ATOM 1471 N N . ARG A 1 177 ? -7.644 -3.447 1.198 1.00 91.69 177 ARG A N 1
ATOM 1472 C CA . ARG A 1 177 ? -6.783 -3.391 2.380 1.00 91.69 177 ARG A CA 1
ATOM 1473 C C . ARG A 1 177 ? -5.823 -2.216 2.289 1.00 91.69 177 ARG A C 1
ATOM 1475 O O . ARG A 1 177 ? -5.239 -1.961 1.243 1.00 91.69 177 ARG A O 1
ATOM 1482 N N . LEU A 1 178 ? -5.670 -1.502 3.395 1.00 92.19 178 LEU A N 1
ATOM 1483 C CA . LEU A 1 178 ? -4.711 -0.414 3.521 1.00 92.19 178 LEU A CA 1
ATOM 1484 C C . LEU A 1 178 ? -3.876 -0.636 4.775 1.00 92.19 178 LEU A C 1
ATOM 1486 O O . LEU A 1 178 ? -4.422 -0.707 5.873 1.00 92.19 178 LEU A O 1
ATOM 1490 N N . TYR A 1 179 ? -2.566 -0.728 4.603 1.00 91.31 179 TYR A N 1
ATOM 1491 C CA . TYR A 1 179 ? -1.587 -0.842 5.669 1.00 91.31 179 TYR A CA 1
ATOM 1492 C C . TYR A 1 179 ? -0.742 0.423 5.683 1.00 91.31 179 TYR A C 1
ATOM 1494 O O . TYR A 1 179 ? -0.235 0.861 4.654 1.00 91.31 179 TYR A O 1
ATOM 1502 N N . CYS A 1 180 ? -0.620 1.050 6.842 1.00 90.75 180 CYS A N 1
ATOM 1503 C CA . CYS A 1 180 ? 0.160 2.261 7.027 1.00 90.75 180 CYS A CA 1
ATOM 1504 C C . CYS A 1 180 ? 1.151 2.034 8.157 1.00 90.75 180 CYS A C 1
ATOM 1506 O O . CYS A 1 180 ? 0.755 1.897 9.313 1.00 90.75 180 CYS A O 1
ATOM 1508 N N . HIS A 1 181 ? 2.428 2.001 7.804 1.00 89.00 181 HIS A N 1
ATOM 1509 C CA . HIS A 1 181 ? 3.554 1.836 8.704 1.00 89.00 181 HIS A CA 1
ATOM 1510 C C . HIS A 1 181 ? 4.168 3.192 9.031 1.00 89.00 181 HIS A C 1
ATOM 1512 O O . HIS A 1 181 ? 4.430 3.990 8.127 1.00 89.00 181 HIS A O 1
ATOM 1518 N N . ALA A 1 182 ? 4.400 3.428 10.324 1.00 84.00 182 ALA A N 1
ATOM 1519 C CA . ALA A 1 182 ? 4.967 4.669 10.849 1.00 84.00 182 ALA A CA 1
ATOM 1520 C C . ALA A 1 182 ? 4.221 5.925 10.355 1.00 84.00 182 ALA A C 1
ATOM 1522 O O . ALA A 1 182 ? 4.805 6.884 9.855 1.00 84.00 182 ALA A O 1
ATOM 1523 N N . ALA A 1 183 ? 2.894 5.922 10.480 1.00 82.88 183 ALA A N 1
ATOM 1524 C CA . ALA A 1 183 ? 2.081 7.064 10.095 1.00 82.88 183 ALA A CA 1
ATOM 1525 C C . ALA A 1 183 ? 2.349 8.273 11.005 1.00 82.88 183 ALA A C 1
ATOM 1527 O O . ALA A 1 183 ? 2.328 8.169 12.238 1.00 82.88 183 ALA A O 1
ATOM 1528 N N . LYS A 1 184 ? 2.532 9.431 10.367 1.00 84.06 184 LYS A N 1
ATOM 1529 C CA . LYS A 1 184 ? 2.674 10.737 11.014 1.00 84.06 184 LYS A CA 1
ATOM 1530 C C . LYS A 1 184 ? 1.319 11.369 11.316 1.00 84.06 184 LYS A C 1
ATOM 1532 O O . LYS A 1 184 ? 0.322 11.113 10.637 1.00 84.06 184 LYS A O 1
ATOM 1537 N N . ASN A 1 185 ? 1.293 12.241 12.323 1.00 81.62 185 ASN A N 1
ATOM 1538 C CA . ASN A 1 185 ? 0.066 12.894 12.793 1.00 81.62 185 ASN A CA 1
ATOM 1539 C C . ASN A 1 185 ? -0.632 13.740 11.716 1.00 81.62 185 ASN A C 1
ATOM 1541 O O . ASN A 1 185 ? -1.861 13.778 11.666 1.00 81.62 185 ASN A O 1
ATOM 1545 N N . ASP A 1 186 ? 0.136 14.390 10.844 1.00 83.19 186 ASP A N 1
ATOM 1546 C CA . ASP A 1 186 ? -0.364 15.192 9.721 1.00 83.19 186 ASP A CA 1
ATOM 1547 C C . ASP A 1 186 ? -1.133 14.355 8.679 1.00 83.19 186 ASP A C 1
ATOM 1549 O O . ASP A 1 186 ? -2.082 14.830 8.051 1.00 83.19 186 ASP A O 1
ATOM 1553 N N . SER A 1 187 ? -0.769 13.082 8.543 1.00 82.44 187 SER A N 1
ATOM 1554 C CA . SER A 1 187 ? -1.322 12.142 7.570 1.00 82.44 187 SER A CA 1
ATOM 1555 C C . SER A 1 187 ? -2.620 11.497 8.059 1.00 82.44 187 SER A C 1
ATOM 1557 O O . SER A 1 187 ? -3.444 11.069 7.247 1.00 82.44 187 SER A O 1
ATOM 1559 N N . LEU A 1 188 ? -2.866 11.497 9.374 1.00 85.19 188 LEU A N 1
ATOM 1560 C CA . LEU A 1 188 ? -4.035 10.865 9.995 1.00 85.19 188 LEU A CA 1
ATOM 1561 C C . LEU A 1 188 ? -5.364 11.397 9.459 1.00 85.19 188 LEU A C 1
ATOM 1563 O O . LEU A 1 188 ? -6.275 10.616 9.207 1.00 85.19 188 LEU A O 1
ATOM 1567 N N . THR A 1 189 ? -5.480 12.710 9.241 1.00 85.44 189 THR A N 1
ATOM 1568 C CA . THR A 1 189 ? -6.718 13.315 8.720 1.00 85.44 189 THR A CA 1
ATOM 1569 C C . THR A 1 189 ? -7.091 12.746 7.354 1.00 85.44 189 THR A C 1
ATOM 1571 O O . THR A 1 189 ? -8.268 12.522 7.076 1.00 85.44 189 THR A O 1
ATOM 1574 N N . VAL A 1 190 ? -6.094 12.495 6.501 1.00 83.81 190 VAL A N 1
ATOM 1575 C CA . VAL A 1 190 ? -6.321 11.891 5.187 1.00 83.81 190 VAL A CA 1
ATOM 1576 C C . VAL A 1 190 ? -6.632 10.403 5.355 1.00 83.81 190 VAL A C 1
ATOM 1578 O O . VAL A 1 190 ? -7.604 9.932 4.777 1.00 83.81 190 VAL A O 1
ATOM 1581 N N . LEU A 1 191 ? -5.900 9.691 6.219 1.00 86.25 191 LEU A N 1
ATOM 1582 C CA . LEU A 1 191 ? -6.111 8.267 6.506 1.00 86.25 191 LEU A CA 1
ATOM 1583 C C . LEU A 1 191 ? -7.506 7.955 7.075 1.00 86.25 191 LEU A C 1
ATOM 1585 O O . LEU A 1 191 ? -8.118 6.963 6.681 1.00 86.25 191 LEU A O 1
ATOM 1589 N N . TYR A 1 192 ? -8.077 8.821 7.918 1.00 87.19 192 TYR A N 1
ATOM 1590 C CA . TYR A 1 192 ? -9.445 8.639 8.422 1.00 87.19 192 TYR A CA 1
ATOM 1591 C C . TYR A 1 192 ? -10.503 8.669 7.313 1.00 87.19 192 TYR A C 1
ATOM 1593 O O . TYR A 1 192 ? -11.527 8.000 7.439 1.00 87.19 192 TYR A O 1
ATOM 1601 N N . LYS A 1 193 ? -10.250 9.362 6.192 1.00 85.94 193 LYS A N 1
ATOM 1602 C CA . LYS A 1 193 ? -11.146 9.313 5.024 1.00 85.94 193 LYS A CA 1
ATOM 1603 C C . LYS A 1 193 ? -11.176 7.927 4.375 1.00 85.94 193 LYS A C 1
ATOM 1605 O O . LYS A 1 193 ? -12.194 7.551 3.809 1.00 85.94 193 LYS A O 1
ATOM 1610 N N . PHE A 1 194 ? -10.103 7.142 4.484 1.00 85.50 194 PHE A N 1
ATOM 1611 C CA . PHE A 1 194 ? -10.091 5.762 3.985 1.00 85.50 194 PHE A CA 1
ATOM 1612 C C . PHE A 1 194 ? -10.916 4.847 4.885 1.00 85.50 194 PHE A C 1
ATOM 1614 O O . PHE A 1 194 ? -11.580 3.942 4.393 1.00 85.50 194 PHE A O 1
ATOM 1621 N N . MET A 1 195 ? -10.938 5.092 6.197 1.00 84.94 195 MET A N 1
ATOM 1622 C CA . MET A 1 195 ? -11.705 4.268 7.139 1.00 84.94 195 MET A CA 1
ATOM 1623 C C . MET A 1 195 ? -13.217 4.322 6.896 1.00 84.94 195 MET A C 1
ATOM 1625 O O . MET A 1 195 ? -13.922 3.357 7.193 1.00 84.94 195 MET A O 1
ATOM 1629 N N . THR A 1 196 ? -13.723 5.425 6.342 1.00 84.62 196 THR A N 1
ATOM 1630 C CA . THR A 1 196 ? -15.144 5.576 5.999 1.00 84.62 196 THR A CA 1
ATOM 1631 C C . THR A 1 196 ? -15.499 4.960 4.643 1.00 84.62 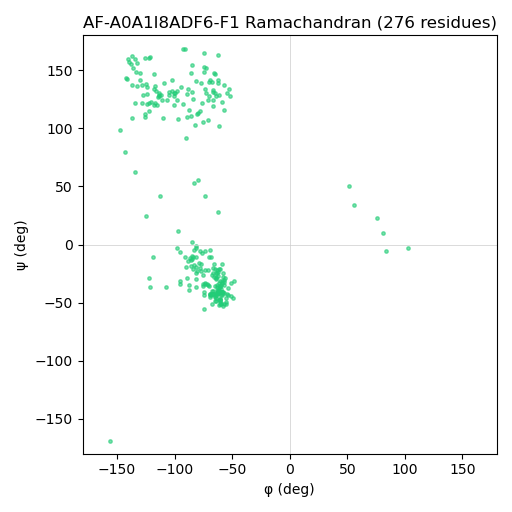196 THR A C 1
ATOM 1633 O O . THR A 1 196 ? -16.678 4.903 4.280 1.00 84.62 196 THR A O 1
ATOM 1636 N N . PHE A 1 197 ? -14.514 4.457 3.893 1.00 85.19 197 PHE A N 1
ATOM 1637 C CA . PHE A 1 197 ? -14.735 3.879 2.578 1.00 85.19 197 PHE A CA 1
ATOM 1638 C C . PHE A 1 197 ? -15.455 2.528 2.653 1.00 85.19 197 PHE A C 1
ATOM 1640 O O . PHE A 1 197 ? -14.990 1.572 3.273 1.00 85.19 197 PHE A O 1
ATOM 1647 N N . LYS A 1 198 ? -16.589 2.414 1.947 1.00 83.88 198 LYS A N 1
ATOM 1648 C CA . LYS A 1 198 ? -17.436 1.209 1.968 1.00 83.88 198 LYS A CA 1
ATOM 1649 C C . LYS A 1 198 ? -16.739 -0.031 1.393 1.00 83.88 198 LYS A C 1
ATOM 1651 O O . LYS A 1 198 ? -17.084 -1.138 1.801 1.00 83.88 198 LYS A O 1
ATOM 1656 N N . GLY A 1 199 ? -15.806 0.133 0.454 1.00 84.69 199 GLY A N 1
ATOM 1657 C CA . GLY A 1 199 ? -15.077 -0.981 -0.161 1.00 84.69 199 GLY A CA 1
ATOM 1658 C C . GLY A 1 199 ? -13.941 -1.543 0.699 1.00 84.69 199 GLY A C 1
ATOM 1659 O O . GLY A 1 199 ? -13.509 -2.669 0.443 1.00 84.69 199 GLY A O 1
ATOM 1660 N N . LEU A 1 200 ? -13.504 -0.803 1.730 1.00 86.50 200 LEU A N 1
ATOM 1661 C CA . LEU A 1 200 ? -12.369 -1.180 2.565 1.00 86.50 200 LEU A CA 1
ATOM 1662 C C . LEU A 1 200 ? -12.762 -2.294 3.541 1.00 86.50 200 LEU A C 1
ATOM 1664 O O . LEU A 1 200 ? -13.677 -2.154 4.355 1.00 86.50 200 LEU A O 1
ATOM 1668 N N . HIS A 1 201 ? -12.052 -3.412 3.457 1.00 88.62 201 HIS A N 1
ATOM 1669 C CA . HIS A 1 201 ? -12.219 -4.576 4.319 1.00 88.62 201 HIS A CA 1
ATOM 1670 C C . HIS A 1 201 ? -11.249 -4.558 5.495 1.00 88.62 201 HIS A C 1
ATOM 1672 O O . HIS A 1 201 ? -11.607 -5.016 6.574 1.00 88.62 201 HIS A O 1
ATOM 1678 N N . SER A 1 202 ? -10.033 -4.046 5.313 1.00 87.69 202 SER A N 1
ATOM 1679 C CA . SER A 1 202 ? -9.051 -3.957 6.391 1.00 87.69 202 SER A CA 1
A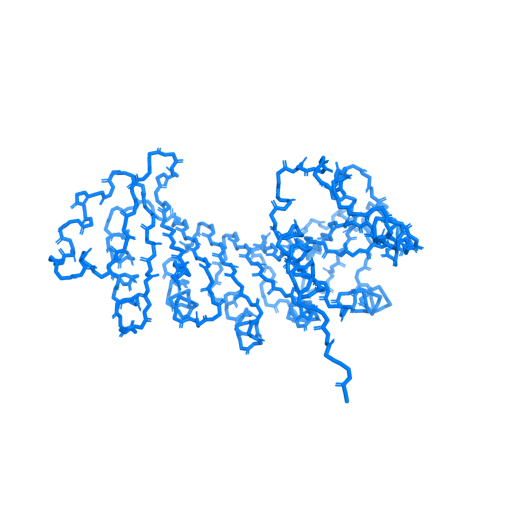TOM 1680 C C . SER A 1 202 ? -8.259 -2.661 6.326 1.00 87.69 202 SER A C 1
ATOM 1682 O O . SER A 1 202 ? -7.916 -2.172 5.253 1.00 87.69 202 SER A O 1
ATOM 1684 N N . PHE A 1 203 ? -7.979 -2.113 7.499 1.00 88.25 203 PHE A N 1
ATOM 1685 C CA . PHE A 1 203 ? -7.166 -0.933 7.701 1.00 88.25 203 PHE A CA 1
ATOM 1686 C C . PHE A 1 203 ? -6.193 -1.201 8.848 1.00 88.25 203 PHE A C 1
ATOM 1688 O O . PHE A 1 203 ? -6.611 -1.500 9.966 1.00 88.25 203 PHE A O 1
ATOM 1695 N N . HIS A 1 204 ? -4.900 -1.097 8.589 1.00 88.50 204 HIS A N 1
ATOM 1696 C CA . HIS A 1 204 ? -3.848 -1.234 9.583 1.00 88.50 204 HIS A CA 1
ATOM 1697 C C . HIS A 1 204 ? -3.073 0.076 9.677 1.00 88.50 204 HIS A C 1
ATOM 1699 O O . HIS A 1 204 ? -2.694 0.653 8.664 1.00 88.50 204 HIS A O 1
ATOM 1705 N N . LEU A 1 205 ? -2.832 0.531 10.898 1.00 87.88 205 LEU A N 1
ATOM 1706 C CA . LEU A 1 205 ? -2.179 1.785 11.221 1.00 87.88 205 LEU A CA 1
ATOM 1707 C C . LEU A 1 205 ? -1.177 1.561 12.352 1.00 87.88 205 LEU A C 1
ATOM 1709 O O . LEU A 1 205 ? -1.545 1.365 13.507 1.00 87.88 205 LEU A O 1
ATOM 1713 N N . GLU A 1 206 ? 0.100 1.628 12.025 1.00 86.25 206 GLU A N 1
ATOM 1714 C CA . GLU A 1 206 ? 1.199 1.686 12.979 1.00 86.25 206 GLU A CA 1
ATOM 1715 C C . GLU A 1 206 ? 1.650 3.144 13.077 1.00 86.25 206 GLU A C 1
ATOM 1717 O O . GLU A 1 206 ? 2.014 3.757 12.075 1.00 86.25 206 GLU A O 1
ATOM 1722 N N . LEU A 1 207 ? 1.574 3.727 14.272 1.00 82.38 207 LEU A N 1
ATOM 1723 C CA . LEU A 1 207 ? 1.965 5.121 14.493 1.00 82.38 207 LEU A CA 1
ATOM 1724 C C . LEU A 1 207 ? 3.482 5.239 14.664 1.00 82.38 207 LEU A C 1
ATOM 1726 O O . LEU A 1 207 ? 4.093 4.419 15.349 1.00 82.38 207 LEU A O 1
ATOM 1730 N N . GLU A 1 208 ? 4.076 6.289 14.092 1.00 82.56 208 GLU A N 1
ATOM 1731 C CA . GLU A 1 208 ? 5.492 6.614 14.325 1.00 82.56 208 GLU A CA 1
ATOM 1732 C C . GLU A 1 208 ? 5.710 7.102 15.768 1.00 82.56 208 GLU A C 1
ATOM 1734 O O . GLU A 1 208 ? 6.617 6.650 16.472 1.00 82.56 208 GLU A O 1
ATOM 1739 N N . ASP A 1 209 ? 4.835 7.996 16.238 1.00 76.94 209 ASP A N 1
ATOM 1740 C CA . ASP A 1 209 ? 4.900 8.557 17.583 1.00 76.94 209 ASP A CA 1
ATOM 1741 C C . ASP A 1 209 ? 4.367 7.565 18.625 1.00 76.94 209 ASP A C 1
ATOM 1743 O O . ASP A 1 209 ? 3.179 7.233 18.668 1.00 76.94 209 ASP A O 1
ATOM 1747 N N . ARG A 1 210 ? 5.263 7.125 19.511 1.00 74.38 210 ARG A N 1
ATOM 1748 C CA . ARG A 1 210 ? 4.962 6.166 20.583 1.00 74.38 210 ARG A CA 1
ATOM 1749 C C . ARG A 1 210 ? 4.392 6.821 21.841 1.00 74.38 210 ARG A C 1
ATOM 1751 O O . ARG A 1 210 ? 4.174 6.139 22.846 1.00 74.38 210 ARG A O 1
ATOM 1758 N N . ARG A 1 211 ? 4.182 8.143 21.837 1.00 77.31 211 ARG A N 1
ATOM 1759 C CA . ARG A 1 211 ? 3.661 8.861 23.004 1.00 77.31 211 ARG A CA 1
ATOM 1760 C C . ARG A 1 211 ? 2.208 8.452 23.297 1.00 77.31 211 ARG A C 1
ATOM 1762 O O . ARG A 1 211 ? 1.355 8.497 22.406 1.00 77.31 211 ARG A O 1
ATOM 1769 N N . PRO A 1 212 ? 1.873 8.117 24.560 1.00 73.75 212 PRO A N 1
ATOM 1770 C CA . PRO A 1 212 ? 0.520 7.695 24.932 1.00 73.75 212 PRO A CA 1
ATOM 1771 C C . PRO A 1 212 ? -0.579 8.729 24.643 1.00 73.75 212 PRO A C 1
ATOM 1773 O O . PRO A 1 212 ? -1.720 8.347 24.377 1.00 73.75 212 PRO A O 1
ATOM 1776 N N . SER A 1 213 ? -0.261 10.026 24.712 1.00 76.75 213 SER A N 1
ATOM 1777 C CA . SER A 1 213 ? -1.195 11.122 24.417 1.00 76.75 213 SER A CA 1
ATOM 1778 C C . SER A 1 213 ? -1.614 11.119 22.949 1.00 76.75 213 SER A C 1
ATOM 1780 O O . SER A 1 213 ? -2.812 11.098 22.667 1.00 76.75 213 SER A O 1
ATOM 1782 N N . THR A 1 214 ? -0.644 11.025 22.038 1.00 80.00 214 THR A N 1
ATOM 1783 C CA . THR A 1 214 ? -0.870 10.920 20.595 1.00 80.00 214 THR A CA 1
ATOM 1784 C C . THR A 1 214 ? -1.755 9.714 20.285 1.00 80.00 214 THR A C 1
ATOM 1786 O O . THR A 1 214 ? -2.819 9.858 19.684 1.00 80.00 214 THR A O 1
ATOM 1789 N N . TYR A 1 215 ? -1.402 8.533 20.803 1.00 82.06 215 TYR A N 1
ATOM 1790 C CA . TYR A 1 215 ? -2.193 7.316 20.599 1.00 82.06 215 TYR A CA 1
ATOM 1791 C C . TYR A 1 215 ? -3.637 7.449 21.110 1.00 82.06 215 TYR A C 1
ATOM 1793 O O . TYR A 1 215 ? -4.575 7.007 20.449 1.00 82.06 215 TYR A O 1
ATOM 1801 N N . LYS A 1 216 ? -3.846 8.066 22.283 1.00 86.56 216 LYS A N 1
ATOM 1802 C CA . LYS A 1 216 ? -5.188 8.296 22.845 1.00 86.56 216 LYS A CA 1
ATOM 1803 C C . LYS A 1 216 ? -6.055 9.141 21.915 1.00 86.56 216 LYS A C 1
ATOM 1805 O O . LYS A 1 216 ? -7.235 8.830 21.751 1.00 86.56 216 LYS A O 1
ATOM 1810 N N . GLU A 1 217 ? -5.497 10.200 21.340 1.00 89.06 217 GLU A N 1
ATOM 1811 C CA . GLU A 1 217 ? -6.211 11.070 20.403 1.00 89.06 217 GLU A CA 1
ATOM 1812 C C . GLU A 1 217 ? -6.519 10.359 19.087 1.00 89.06 217 GLU A C 1
ATOM 1814 O O . GLU A 1 217 ? -7.659 10.429 18.621 1.00 89.06 217 GLU A O 1
ATOM 1819 N N . VAL A 1 218 ? -5.549 9.618 18.538 1.00 88.19 218 VAL A N 1
ATOM 1820 C CA . VAL A 1 218 ? -5.749 8.794 17.337 1.00 88.19 218 VAL A CA 1
ATOM 1821 C C . VAL A 1 218 ? -6.859 7.779 17.564 1.00 88.19 218 VAL A C 1
ATOM 1823 O O . VAL A 1 218 ? -7.829 7.739 16.811 1.00 88.19 218 VAL A O 1
ATOM 1826 N N . LEU A 1 219 ? -6.763 6.994 18.637 1.00 88.56 219 LEU A N 1
ATOM 1827 C CA . LEU A 1 219 ? -7.736 5.956 18.948 1.00 88.56 219 LEU A CA 1
ATOM 1828 C C . LEU A 1 219 ? -9.140 6.541 19.143 1.00 88.56 219 LEU A C 1
ATOM 1830 O O . LEU A 1 219 ? -10.107 5.962 18.652 1.00 88.56 219 LEU A O 1
ATOM 1834 N N . ARG A 1 220 ? -9.266 7.693 19.817 1.00 90.31 220 ARG A N 1
ATOM 1835 C CA . ARG A 1 220 ? -10.556 8.380 19.965 1.00 90.31 220 ARG A CA 1
ATOM 1836 C C . ARG A 1 220 ? -11.135 8.755 18.599 1.00 90.31 220 ARG A C 1
ATOM 1838 O O . ARG A 1 220 ? -12.255 8.356 18.303 1.00 90.31 220 ARG A O 1
ATOM 1845 N N . LYS A 1 221 ? -10.355 9.422 17.741 1.00 90.75 221 LYS A N 1
ATOM 1846 C CA . LYS A 1 221 ? -10.803 9.801 16.390 1.00 90.75 221 LYS A CA 1
ATOM 1847 C C . LYS A 1 221 ? -11.158 8.588 15.530 1.00 90.75 221 LYS A C 1
ATOM 1849 O O . LYS A 1 221 ? -12.155 8.634 14.816 1.00 90.75 221 LYS A O 1
ATOM 1854 N N . MET A 1 222 ? -10.393 7.497 15.611 1.00 88.88 222 MET A N 1
ATOM 1855 C CA . MET A 1 222 ? -10.712 6.244 14.917 1.00 88.88 222 MET A CA 1
ATOM 1856 C C . MET A 1 222 ? -12.053 5.675 15.378 1.00 88.88 222 MET A C 1
ATOM 1858 O O . MET A 1 222 ? -12.875 5.315 14.544 1.00 88.88 222 MET A O 1
ATOM 1862 N N . ILE A 1 223 ? -12.289 5.614 16.692 1.00 89.31 223 ILE A N 1
ATOM 1863 C CA . ILE A 1 223 ? -13.553 5.137 17.265 1.00 89.31 223 ILE A CA 1
ATOM 1864 C C . ILE A 1 223 ? -14.715 6.011 16.801 1.00 89.31 223 ILE A C 1
ATOM 1866 O O . ILE A 1 223 ? -15.712 5.476 16.325 1.00 89.31 223 ILE A O 1
ATOM 1870 N N . ASP A 1 224 ? -14.574 7.333 16.879 1.00 89.94 224 ASP A N 1
ATOM 1871 C CA . ASP A 1 224 ? -15.613 8.268 16.445 1.00 89.94 224 ASP A CA 1
ATOM 1872 C C . ASP A 1 224 ? -15.909 8.099 14.947 1.00 89.94 224 ASP A C 1
ATOM 1874 O O . ASP A 1 224 ? -17.068 8.026 14.543 1.00 89.94 224 ASP A O 1
ATOM 1878 N N . THR A 1 225 ? -14.865 7.932 14.129 1.00 89.50 225 THR A N 1
ATOM 1879 C CA . THR A 1 225 ? -14.981 7.703 12.679 1.00 89.50 225 THR A CA 1
ATOM 1880 C C . THR A 1 225 ? -15.690 6.386 12.364 1.00 89.50 225 THR A C 1
ATOM 1882 O O . THR A 1 225 ? -16.533 6.346 11.471 1.00 89.50 225 THR A O 1
ATOM 1885 N N . LEU A 1 226 ? -15.383 5.311 13.097 1.00 86.06 226 LEU A N 1
ATOM 1886 C CA . LEU A 1 226 ? -16.022 4.003 12.923 1.00 86.06 226 LEU A CA 1
ATOM 1887 C C . LEU A 1 226 ? -17.467 3.993 13.432 1.00 86.06 226 LEU A C 1
ATOM 1889 O O . LEU A 1 226 ? -18.311 3.310 12.872 1.00 86.06 226 LEU A O 1
ATOM 1893 N N . LEU A 1 227 ? -17.788 4.739 14.483 1.00 86.12 227 LEU A N 1
ATOM 1894 C CA . LEU A 1 227 ? -19.139 4.748 15.046 1.00 86.12 227 LEU A CA 1
ATOM 1895 C C . LEU A 1 227 ? -20.085 5.734 14.355 1.00 86.12 227 LEU A C 1
ATOM 1897 O O . LEU A 1 227 ? -21.304 5.593 14.479 1.00 86.12 227 LEU A O 1
ATOM 1901 N N . TYR A 1 228 ? -19.549 6.715 13.625 1.00 84.88 228 TYR A N 1
ATOM 1902 C CA . TYR A 1 228 ? -20.343 7.708 12.906 1.00 84.88 228 TYR A CA 1
ATOM 1903 C C . TYR A 1 228 ? -21.287 7.081 11.858 1.00 84.88 228 TYR A C 1
ATOM 1905 O O . TYR A 1 228 ? -22.495 7.345 11.903 1.00 84.88 228 TYR A O 1
ATOM 1913 N N . PRO A 1 229 ? -20.829 6.189 10.955 1.00 74.06 229 PRO A N 1
ATOM 1914 C CA . PRO A 1 229 ? -21.740 5.400 10.148 1.00 74.06 229 PRO A CA 1
ATOM 1915 C C . PRO A 1 229 ? -22.347 4.289 11.017 1.00 74.06 229 PRO A C 1
ATOM 1917 O O . PRO A 1 229 ? -21.700 3.279 11.273 1.00 74.06 229 PRO A O 1
ATOM 1920 N N . LYS A 1 230 ? -23.625 4.422 11.413 1.00 68.88 230 LYS A N 1
ATOM 1921 C CA . LYS A 1 230 ? -24.420 3.401 12.150 1.00 68.88 230 LYS A CA 1
ATOM 1922 C C . LYS A 1 230 ? -24.638 2.074 11.382 1.00 68.88 230 LYS A C 1
ATOM 1924 O O . LYS A 1 230 ? -25.683 1.446 11.520 1.00 68.88 230 LYS A O 1
ATOM 1929 N N . ARG A 1 231 ? -23.738 1.688 10.479 1.00 61.81 231 ARG A N 1
ATOM 1930 C CA . ARG A 1 231 ? -24.019 0.746 9.390 1.00 61.81 231 ARG A CA 1
ATOM 1931 C C . ARG A 1 231 ? -23.191 -0.536 9.415 1.00 61.81 231 ARG A C 1
ATOM 1933 O O . ARG A 1 231 ? -23.526 -1.430 8.646 1.00 61.81 231 ARG A O 1
ATOM 1940 N N . TYR A 1 232 ? -22.147 -0.659 10.240 1.00 66.19 232 TYR A N 1
ATOM 1941 C CA . TYR A 1 232 ? -21.197 -1.767 10.080 1.00 66.19 232 TYR A CA 1
ATOM 1942 C C . TYR A 1 232 ? -20.680 -2.363 11.391 1.00 66.19 232 TYR A C 1
ATOM 1944 O O . TYR A 1 232 ? -20.394 -1.651 12.350 1.00 66.19 232 TYR A O 1
ATOM 1952 N N . ASN A 1 233 ? -20.495 -3.686 11.371 1.00 71.31 233 ASN A N 1
ATOM 1953 C CA . ASN A 1 233 ? -19.781 -4.427 12.401 1.00 71.31 233 ASN A CA 1
ATOM 1954 C C . ASN A 1 233 ? -18.280 -4.323 12.127 1.00 71.31 233 ASN A C 1
ATOM 1956 O O . ASN A 1 233 ? -17.731 -4.959 11.224 1.00 71.31 233 ASN A O 1
ATOM 1960 N N . TYR A 1 234 ? -17.616 -3.476 12.899 1.00 78.25 234 TYR A N 1
ATOM 1961 C CA . TYR A 1 234 ? -16.185 -3.254 12.792 1.00 78.25 234 TYR A CA 1
ATOM 1962 C C . TYR A 1 234 ? -15.449 -4.054 13.872 1.00 78.25 234 TYR A C 1
ATOM 1964 O O . TYR A 1 234 ? -15.813 -3.998 15.049 1.00 78.25 234 TYR A O 1
ATOM 1972 N N . ARG A 1 235 ? -14.409 -4.798 13.474 1.00 83.50 235 ARG A N 1
ATOM 1973 C CA . ARG A 1 235 ? -13.468 -5.450 14.388 1.00 83.50 235 ARG A CA 1
ATOM 1974 C C . ARG A 1 235 ? -12.231 -4.591 14.562 1.00 83.50 235 ARG A C 1
ATOM 1976 O O . ARG A 1 235 ? -11.414 -4.515 13.657 1.00 83.50 235 ARG A O 1
ATOM 1983 N N . LEU A 1 236 ? -12.064 -3.978 15.720 1.00 86.25 236 LEU A N 1
ATOM 1984 C CA . LEU A 1 236 ? -10.867 -3.232 16.087 1.00 86.25 236 LEU A CA 1
ATOM 1985 C C . LEU A 1 236 ? -9.908 -4.170 16.833 1.00 86.25 236 LEU A C 1
ATOM 1987 O O . LEU A 1 236 ? -10.263 -4.719 17.869 1.00 86.25 236 LEU A O 1
ATOM 1991 N N . SER A 1 237 ? -8.694 -4.368 16.333 1.00 85.44 237 SER A N 1
ATOM 1992 C CA . SER A 1 237 ? -7.641 -5.108 17.031 1.00 85.44 237 SER A CA 1
ATOM 1993 C C . SER A 1 237 ? -6.517 -4.168 17.444 1.00 85.44 237 SER A C 1
ATOM 1995 O O . SER A 1 237 ? -5.998 -3.397 16.636 1.00 85.44 237 SER A O 1
ATOM 1997 N N . MET A 1 238 ? -6.143 -4.227 18.715 1.00 85.69 238 MET A N 1
ATOM 1998 C CA . MET A 1 238 ? -5.129 -3.352 19.295 1.00 85.69 238 MET A CA 1
ATOM 1999 C C . MET A 1 238 ? -4.234 -4.112 20.264 1.00 85.69 238 MET A C 1
ATOM 2001 O O . MET A 1 238 ? -4.610 -5.165 20.782 1.00 85.69 238 MET A O 1
ATOM 2005 N N . TYR A 1 239 ? -3.052 -3.564 20.530 1.00 82.88 239 TYR A N 1
ATOM 2006 C CA . TYR A 1 239 ? -2.128 -4.189 21.464 1.00 82.88 239 TYR A CA 1
ATOM 2007 C C . TYR A 1 239 ? -2.709 -4.268 22.886 1.00 82.88 239 TYR A C 1
ATOM 2009 O O . TYR A 1 239 ? -3.397 -3.351 23.357 1.00 82.88 239 TYR A O 1
ATOM 2017 N N . ALA A 1 240 ? -2.438 -5.373 23.584 1.00 84.50 240 ALA A N 1
ATOM 2018 C CA . ALA A 1 240 ? -3.076 -5.701 24.859 1.00 84.50 240 ALA A CA 1
ATOM 2019 C C . ALA A 1 240 ? -2.912 -4.623 25.949 1.00 84.50 240 ALA A C 1
ATOM 2021 O O . ALA A 1 240 ? -3.835 -4.406 26.746 1.00 84.50 240 ALA A O 1
ATOM 2022 N N . SER A 1 241 ? -1.791 -3.892 25.959 1.00 84.06 241 SER A N 1
ATOM 2023 C CA . SER A 1 241 ? -1.535 -2.835 26.949 1.00 84.06 241 SER A CA 1
ATOM 2024 C C . SER A 1 241 ? -2.537 -1.670 26.865 1.00 84.06 241 SER A C 1
ATOM 2026 O O . SER A 1 241 ? -2.828 -1.025 27.877 1.00 84.06 241 SER A O 1
ATOM 2028 N N . TYR A 1 242 ? -3.169 -1.447 25.706 1.00 85.44 242 TYR A N 1
ATOM 2029 C CA . TYR A 1 242 ? -4.137 -0.364 25.512 1.00 85.44 242 TYR A CA 1
ATOM 2030 C C . TYR A 1 242 ? -5.544 -0.682 26.024 1.00 85.44 242 TYR A C 1
ATOM 2032 O O . TYR A 1 242 ? -6.414 0.191 26.004 1.00 85.44 242 TYR A O 1
ATOM 2040 N N . ARG A 1 243 ? -5.791 -1.883 26.565 1.00 90.31 243 ARG A N 1
ATOM 2041 C CA . ARG A 1 243 ? -7.101 -2.275 27.118 1.00 90.31 243 ARG A CA 1
ATOM 2042 C C . ARG A 1 243 ? -7.635 -1.290 28.154 1.00 90.31 243 ARG A C 1
ATOM 2044 O O . ARG A 1 243 ? -8.818 -0.944 28.124 1.00 90.31 243 ARG A O 1
ATOM 2051 N N . LYS A 1 244 ? -6.778 -0.819 29.066 1.00 90.81 244 LYS A N 1
ATOM 2052 C CA . LYS A 1 244 ? -7.172 0.162 30.091 1.00 90.81 244 LYS A CA 1
ATOM 2053 C C . LYS A 1 244 ? -7.537 1.510 29.461 1.00 90.81 244 LYS A C 1
ATOM 2055 O O . LYS A 1 244 ? -8.544 2.100 29.844 1.00 90.81 244 LYS A O 1
ATOM 2060 N N . LEU A 1 245 ? -6.760 1.969 28.478 1.00 88.75 245 LEU A N 1
ATOM 2061 C CA . LEU A 1 245 ? -7.017 3.219 27.763 1.00 88.75 245 LEU A CA 1
ATOM 2062 C C . LEU A 1 245 ? -8.337 3.158 26.987 1.00 88.75 245 LEU A C 1
ATOM 2064 O O . LEU A 1 245 ? -9.176 4.038 27.158 1.00 88.75 245 LEU A O 1
ATOM 2068 N N . PHE A 1 246 ? -8.553 2.089 26.218 1.00 90.31 246 PHE A N 1
ATOM 2069 C CA . PHE A 1 246 ? -9.784 1.865 25.464 1.00 90.31 246 PHE A CA 1
ATOM 2070 C C . PHE A 1 246 ? -11.023 1.915 26.367 1.00 90.31 246 PHE A C 1
ATOM 2072 O O . PHE A 1 246 ? -11.982 2.623 26.066 1.00 90.31 246 PHE A O 1
ATOM 2079 N N . ARG A 1 247 ? -10.991 1.239 27.526 1.00 91.06 247 ARG A N 1
ATOM 2080 C CA . ARG A 1 247 ? -12.098 1.268 28.501 1.00 91.06 247 ARG A CA 1
ATOM 2081 C C . ARG A 1 247 ? -12.380 2.667 29.056 1.00 91.06 247 ARG A C 1
ATOM 2083 O O . ARG A 1 247 ? -13.533 2.959 29.345 1.00 91.06 247 ARG A O 1
ATOM 2090 N N . ARG A 1 248 ? -11.353 3.511 29.212 1.00 90.94 248 ARG A N 1
ATOM 2091 C CA . ARG A 1 248 ? -11.496 4.888 29.717 1.00 90.94 248 ARG A CA 1
ATOM 2092 C C . ARG A 1 248 ? -12.118 5.833 28.693 1.00 90.94 248 ARG A C 1
ATOM 2094 O O . ARG A 1 248 ? -12.810 6.761 29.087 1.00 90.94 248 ARG A O 1
ATOM 2101 N N . ILE A 1 249 ? -11.848 5.628 27.405 1.00 88.88 249 ILE A N 1
ATOM 2102 C CA . ILE A 1 249 ? -12.323 6.525 26.338 1.00 88.88 249 ILE A CA 1
ATOM 2103 C C . ILE A 1 249 ? -13.626 6.058 25.678 1.00 88.88 249 ILE A C 1
ATOM 2105 O O . ILE A 1 249 ? -14.163 6.790 24.857 1.00 88.88 249 ILE A O 1
ATOM 2109 N N . THR A 1 250 ? -14.135 4.868 26.018 1.00 90.00 250 THR A N 1
ATOM 2110 C CA . THR A 1 250 ? -15.363 4.313 25.428 1.00 90.00 250 THR A CA 1
ATOM 2111 C C . THR A 1 250 ? -16.479 4.108 26.444 1.00 90.00 250 THR A C 1
ATOM 2113 O O . THR A 1 250 ? -16.302 3.540 27.527 1.00 90.00 250 THR A O 1
ATOM 2116 N N . THR A 1 251 ? -17.693 4.491 26.054 1.00 91.56 251 THR A N 1
ATOM 2117 C CA . THR A 1 251 ? -18.902 4.198 26.834 1.00 91.56 251 THR A CA 1
ATOM 2118 C C . THR A 1 251 ? -19.297 2.722 26.704 1.00 91.56 251 THR A C 1
ATOM 2120 O O . THR A 1 251 ? -18.824 2.006 25.819 1.00 91.56 251 THR A O 1
ATOM 2123 N N . LYS A 1 252 ? -20.183 2.233 27.585 1.00 88.75 252 LYS A N 1
ATOM 2124 C CA . LYS A 1 252 ? -20.729 0.864 27.487 1.00 88.75 252 LYS A CA 1
ATOM 2125 C C . LYS A 1 252 ? -21.417 0.631 26.133 1.00 88.75 252 LYS A C 1
ATOM 2127 O O . LYS A 1 252 ? -21.186 -0.400 25.515 1.00 88.75 252 LYS A O 1
ATOM 2132 N N . LYS A 1 253 ? -22.175 1.623 25.651 1.00 88.00 253 LYS A N 1
ATOM 2133 C CA . LYS A 1 253 ? -22.857 1.595 24.348 1.00 88.00 253 LYS A CA 1
ATOM 2134 C C . LYS A 1 253 ? -21.872 1.474 23.183 1.00 88.00 253 LYS A C 1
ATOM 2136 O O . LYS A 1 253 ? -22.040 0.604 22.341 1.00 88.00 253 LYS A O 1
ATOM 2141 N N . MET A 1 254 ? -20.811 2.286 23.171 1.00 88.75 254 MET A N 1
ATOM 2142 C CA . MET A 1 254 ? -19.766 2.217 22.135 1.00 88.75 254 MET A CA 1
ATOM 2143 C C . MET A 1 254 ? -19.104 0.833 22.091 1.00 88.75 254 MET A C 1
ATOM 2145 O O . MET A 1 254 ? -18.885 0.275 21.023 1.00 88.75 254 MET A O 1
ATOM 2149 N N . ARG A 1 255 ? -18.835 0.243 23.262 1.00 86.50 255 ARG A N 1
ATOM 2150 C CA . ARG A 1 255 ? -18.231 -1.094 23.379 1.00 86.50 255 ARG A CA 1
ATOM 2151 C C . ARG A 1 255 ? -19.130 -2.228 22.893 1.00 86.50 255 ARG A C 1
ATOM 2153 O O . ARG A 1 255 ? -18.608 -3.258 22.505 1.00 86.50 255 ARG A O 1
ATOM 2160 N N . GLN A 1 256 ? -20.449 -2.054 22.920 1.00 84.75 256 GLN A N 1
ATOM 2161 C CA . GLN A 1 256 ? -21.391 -3.025 22.351 1.00 84.75 256 GLN A CA 1
ATOM 2162 C C . GLN A 1 256 ? -21.454 -2.940 20.820 1.00 84.75 256 GLN A C 1
ATOM 2164 O O . GLN A 1 256 ? -21.832 -3.910 20.176 1.00 84.75 256 GLN A O 1
ATOM 2169 N N . GLN A 1 257 ? -21.083 -1.794 20.242 1.00 84.06 257 GLN A N 1
ATOM 2170 C CA . GLN A 1 257 ? -21.085 -1.558 18.794 1.00 84.06 257 GLN A CA 1
ATOM 2171 C C . GLN A 1 257 ? -19.753 -1.918 18.120 1.00 84.06 257 GLN A C 1
ATOM 2173 O O . GLN A 1 257 ? -19.708 -2.104 16.907 1.00 84.06 257 GLN A O 1
ATOM 2178 N N . LEU A 1 258 ? -18.665 -2.009 18.888 1.00 85.62 258 LEU A N 1
ATOM 2179 C CA . LEU A 1 258 ? -17.336 -2.358 18.393 1.00 85.62 258 LEU A CA 1
ATOM 2180 C C . LEU A 1 258 ? -16.975 -3.776 18.827 1.00 85.62 258 LEU A C 1
ATOM 2182 O O . LEU A 1 258 ? -16.913 -4.058 20.023 1.00 85.62 258 LEU A O 1
ATOM 2186 N N . ASN A 1 259 ? -16.640 -4.648 17.877 1.00 85.12 259 ASN A N 1
ATOM 2187 C CA . ASN A 1 259 ? -15.977 -5.901 18.216 1.00 85.12 259 ASN A CA 1
ATOM 2188 C C . ASN A 1 259 ? -14.492 -5.594 18.447 1.00 85.12 259 ASN A C 1
ATOM 2190 O O . ASN A 1 259 ? -13.810 -5.170 17.521 1.00 85.12 259 ASN A O 1
ATOM 2194 N N . VAL A 1 260 ? -13.983 -5.737 19.672 1.00 85.50 260 VAL A N 1
ATOM 2195 C CA . VAL A 1 260 ? -12.592 -5.366 19.981 1.00 85.50 260 VAL A CA 1
ATOM 2196 C C . VAL A 1 260 ? -11.782 -6.569 20.438 1.00 85.50 260 VAL A C 1
ATOM 2198 O O . VAL A 1 260 ? -12.086 -7.159 21.474 1.00 85.50 260 VAL A O 1
ATOM 2201 N N . SER A 1 261 ? -10.708 -6.884 19.710 1.00 88.00 261 SER A N 1
ATOM 2202 C CA . SER A 1 261 ? -9.692 -7.852 20.136 1.00 88.00 261 SER A CA 1
ATOM 2203 C C . SER A 1 261 ? -8.436 -7.164 20.666 1.00 88.00 261 SER A C 1
ATOM 2205 O O . SER A 1 261 ? -7.984 -6.142 20.153 1.00 88.00 261 SER A O 1
ATOM 2207 N N . PHE A 1 262 ? -7.871 -7.752 21.716 1.00 85.50 262 PHE A N 1
ATOM 2208 C CA . PHE A 1 262 ? -6.618 -7.324 22.324 1.00 85.50 262 PHE A CA 1
ATOM 2209 C C . PHE A 1 262 ? -5.602 -8.438 22.137 1.00 85.50 262 PHE A C 1
ATOM 2211 O O . PHE A 1 262 ? -5.846 -9.542 22.616 1.00 85.50 262 PHE A O 1
ATOM 2218 N N . ASP A 1 263 ? -4.501 -8.150 21.455 1.00 81.69 263 ASP A N 1
ATOM 2219 C CA . ASP A 1 263 ? -3.497 -9.149 21.095 1.00 81.69 263 ASP A CA 1
ATOM 2220 C C . ASP A 1 263 ? -2.120 -8.717 21.619 1.00 81.69 263 ASP A C 1
ATOM 2222 O O . ASP A 1 263 ? -1.713 -7.565 21.449 1.00 81.69 263 ASP A O 1
ATOM 2226 N N . SER A 1 264 ? -1.432 -9.618 22.319 1.00 79.88 264 SER A N 1
ATOM 2227 C CA . SER A 1 264 ? -0.080 -9.410 22.848 1.00 79.88 264 SER A CA 1
ATOM 2228 C C . SER A 1 264 ? 1.017 -9.633 21.806 1.00 79.88 264 SER A C 1
ATOM 2230 O O . SER A 1 264 ? 2.168 -9.317 22.078 1.00 79.88 264 SER A O 1
ATOM 2232 N N . LEU A 1 265 ? 0.684 -10.183 20.637 1.00 76.56 265 LEU A N 1
ATOM 2233 C CA . LEU A 1 265 ? 1.614 -10.385 19.525 1.00 76.56 265 LEU A CA 1
ATOM 2234 C C . LEU A 1 265 ? 1.685 -9.171 18.591 1.00 76.56 265 LEU A C 1
ATOM 2236 O O . LEU A 1 265 ? 2.610 -9.063 17.786 1.00 76.56 265 LEU A O 1
ATOM 2240 N N . LEU A 1 266 ? 0.733 -8.237 18.695 1.00 68.88 266 LEU A N 1
ATOM 2241 C CA . LEU A 1 266 ? 0.815 -6.971 17.970 1.00 68.88 266 LEU A CA 1
ATOM 2242 C C . LEU A 1 266 ? 2.009 -6.153 18.473 1.00 68.88 266 LEU A C 1
ATOM 2244 O O . LEU A 1 266 ? 2.347 -6.175 19.654 1.00 68.88 266 LEU A O 1
ATOM 2248 N N . ARG A 1 267 ? 2.643 -5.382 17.588 1.00 67.06 267 ARG A N 1
ATOM 2249 C CA . ARG A 1 267 ? 3.678 -4.438 18.022 1.00 67.06 267 ARG A CA 1
ATOM 2250 C C . ARG A 1 267 ? 3.056 -3.347 18.896 1.00 67.06 267 ARG A C 1
ATOM 2252 O O . ARG A 1 267 ? 1.917 -2.920 18.678 1.00 67.06 267 ARG A O 1
ATOM 2259 N N . ASN A 1 268 ? 3.834 -2.850 19.859 1.00 59.41 268 ASN A N 1
ATOM 2260 C CA . ASN A 1 268 ? 3.514 -1.603 20.555 1.00 59.41 268 ASN A CA 1
ATOM 2261 C C . ASN A 1 268 ? 3.247 -0.510 19.498 1.00 59.41 268 ASN A C 1
ATOM 2263 O O . ASN A 1 268 ? 4.097 -0.293 18.637 1.00 59.41 268 ASN A O 1
ATOM 2267 N N . ASN A 1 269 ? 2.105 0.185 19.591 1.00 58.41 269 ASN A N 1
ATOM 2268 C CA . ASN A 1 269 ? 1.615 1.237 18.673 1.00 58.41 269 ASN A CA 1
ATOM 2269 C C . ASN A 1 269 ? 0.915 0.790 17.375 1.00 58.41 269 ASN A C 1
ATOM 2271 O O . ASN A 1 269 ? 0.591 1.640 16.545 1.00 58.41 269 ASN A O 1
ATOM 2275 N N . CYS A 1 270 ? 0.601 -0.499 17.217 1.00 62.69 270 CYS A N 1
ATOM 2276 C CA . CYS A 1 270 ? -0.280 -0.955 16.141 1.00 62.69 270 CYS A CA 1
ATOM 2277 C C . CYS A 1 270 ? -1.764 -0.819 16.520 1.00 62.69 270 CYS A C 1
ATOM 2279 O O . CYS A 1 270 ? -2.241 -1.390 17.507 1.00 62.69 270 CYS A O 1
ATOM 2281 N N . LEU A 1 271 ? -2.503 -0.114 15.668 1.00 59.62 271 LEU A N 1
ATOM 2282 C CA . LEU A 1 271 ? -3.955 -0.093 15.591 1.00 59.62 271 LEU A CA 1
ATOM 2283 C C . LEU A 1 271 ? -4.362 -0.776 14.296 1.00 59.62 271 LEU A C 1
ATOM 2285 O O . LEU A 1 271 ? -3.946 -0.387 13.216 1.00 59.62 271 LEU A O 1
ATOM 2289 N N . SER A 1 272 ? -5.202 -1.793 14.376 1.00 62.00 272 SER A N 1
ATOM 2290 C CA . SER A 1 272 ? -5.740 -2.426 13.180 1.00 62.00 272 SER A CA 1
ATOM 2291 C C . SER A 1 272 ? -7.238 -2.544 13.300 1.00 62.00 272 SER A C 1
ATOM 2293 O O . SER A 1 272 ? -7.780 -2.702 14.387 1.00 62.00 272 SER A O 1
ATOM 2295 N N . TYR A 1 273 ? -7.927 -2.447 12.183 1.00 67.38 273 TYR A N 1
ATOM 2296 C CA . TYR A 1 273 ? -9.348 -2.671 12.111 1.00 67.38 273 TYR A CA 1
ATOM 2297 C C . TYR A 1 273 ? -9.653 -3.507 10.859 1.00 67.38 273 TYR A C 1
ATOM 2299 O O . TYR A 1 273 ? -9.081 -3.315 9.788 1.00 67.38 273 TYR A O 1
ATOM 2307 N N . GLY A 1 274 ? -10.531 -4.490 11.012 1.00 56.53 274 GLY A N 1
ATOM 2308 C CA . GLY A 1 274 ? -11.091 -5.287 9.932 1.00 56.53 274 GLY A CA 1
ATOM 2309 C C . GLY A 1 274 ? -12.608 -5.200 9.966 1.00 56.53 274 GLY A C 1
ATOM 2310 O O . GLY A 1 274 ? -13.221 -5.285 11.029 1.00 56.53 274 GLY A O 1
ATOM 2311 N N . ARG A 1 275 ? -13.242 -5.019 8.814 1.00 52.97 275 ARG A N 1
ATOM 2312 C CA . ARG A 1 275 ? -14.690 -5.133 8.697 1.00 52.97 275 ARG A CA 1
ATOM 2313 C C . ARG A 1 275 ? -15.073 -6.595 8.865 1.00 52.97 275 ARG A C 1
ATOM 2315 O O . ARG A 1 275 ? -14.529 -7.455 8.178 1.00 52.97 275 ARG A O 1
ATOM 2322 N N . LEU A 1 276 ? -16.010 -6.869 9.765 1.00 43.56 276 LEU A N 1
ATOM 2323 C CA . LEU A 1 276 ? -16.628 -8.184 9.834 1.00 43.56 276 LEU A CA 1
ATOM 2324 C C . LEU A 1 276 ? -17.686 -8.225 8.740 1.00 43.56 276 LEU A C 1
ATOM 2326 O O . LEU A 1 276 ? -18.667 -7.479 8.789 1.00 43.56 276 LEU A O 1
ATOM 2330 N N . HIS A 1 277 ? -17.450 -9.052 7.727 1.00 42.47 277 HIS A N 1
ATOM 2331 C CA . HIS A 1 277 ? -18.536 -9.519 6.877 1.00 42.47 277 HIS A CA 1
ATOM 2332 C C . HIS A 1 277 ? -19.346 -10.483 7.746 1.00 42.47 277 HIS A C 1
ATOM 2334 O O . HIS A 1 277 ? -18.832 -11.531 8.133 1.00 42.47 277 HIS A O 1
ATOM 2340 N N . VAL A 1 278 ? -20.530 -10.036 8.167 1.00 33.69 278 VAL A N 1
ATOM 2341 C CA . VAL A 1 278 ? -21.555 -10.877 8.799 1.00 33.69 278 VAL A CA 1
ATOM 2342 C C . VAL A 1 278 ? -22.476 -11.369 7.703 1.00 33.69 278 VAL A C 1
ATOM 2344 O O . VAL A 1 278 ? -22.812 -10.522 6.842 1.00 33.69 278 VAL A O 1
#